Protein AF-A0AAN4YM91-F1 (afdb_monomer_lite)

Structure (mmCIF, N/CA/C/O backbone):
data_AF-A0AAN4YM91-F1
#
_entry.id   AF-A0AAN4YM91-F1
#
loop_
_atom_site.group_PDB
_atom_site.id
_atom_site.type_symbol
_atom_site.label_atom_id
_atom_site.label_alt_id
_atom_site.label_comp_id
_atom_site.label_asym_id
_atom_site.label_entity_id
_atom_site.label_seq_id
_atom_site.pdbx_PDB_ins_code
_atom_site.Cartn_x
_atom_site.Cartn_y
_atom_site.Cartn_z
_atom_site.occupancy
_atom_site.B_iso_or_equiv
_atom_site.auth_seq_id
_atom_site.auth_comp_id
_atom_site.auth_asym_id
_atom_site.auth_atom_id
_atom_site.pdbx_PDB_model_num
ATOM 1 N N . MET A 1 1 ? -14.886 2.783 2.323 1.00 59.78 1 MET A N 1
ATOM 2 C CA . MET A 1 1 ? -15.238 3.700 1.211 1.00 59.78 1 MET A CA 1
ATOM 3 C C . MET A 1 1 ? -14.207 3.689 0.089 1.00 59.78 1 MET A C 1
ATOM 5 O O . MET A 1 1 ? -14.606 3.372 -1.023 1.00 59.78 1 MET A O 1
ATOM 9 N N . LYS A 1 2 ? -12.915 3.964 0.354 1.00 74.12 2 LYS A N 1
ATOM 10 C CA . LYS A 1 2 ? -11.845 4.004 -0.671 1.00 74.12 2 LYS A CA 1
ATOM 11 C C . LYS A 1 2 ? -11.866 2.816 -1.632 1.00 74.12 2 LYS A C 1
ATOM 13 O O . LYS A 1 2 ? -11.915 2.999 -2.842 1.00 74.12 2 LYS A O 1
ATOM 18 N N . LEU A 1 3 ? -11.896 1.602 -1.086 1.00 79.94 3 LEU A N 1
ATOM 19 C CA . LEU A 1 3 ? -11.875 0.405 -1.913 1.00 79.94 3 LEU A CA 1
ATOM 20 C C . LEU A 1 3 ? -13.184 0.174 -2.690 1.00 79.94 3 LEU A C 1
ATOM 22 O O . LEU A 1 3 ? -13.124 -0.231 -3.846 1.00 79.94 3 LEU A O 1
ATOM 26 N N . CYS A 1 4 ? -14.350 0.484 -2.107 1.00 81.25 4 CYS A N 1
ATOM 27 C CA . CYS A 1 4 ? -15.628 0.423 -2.830 1.00 81.25 4 CYS A CA 1
ATOM 28 C C . CYS A 1 4 ? -15.607 1.371 -4.030 1.00 81.25 4 CYS A C 1
ATOM 30 O O . CYS A 1 4 ? -15.838 0.924 -5.144 1.00 81.25 4 CYS A O 1
ATOM 32 N N . LYS A 1 5 ? -15.218 2.639 -3.827 1.00 82.12 5 LYS A N 1
ATOM 33 C CA . LYS A 1 5 ? -15.073 3.612 -4.921 1.00 82.12 5 LYS A CA 1
ATOM 34 C C . LYS A 1 5 ? -14.103 3.109 -5.992 1.00 82.12 5 LYS A C 1
ATOM 36 O O . LYS A 1 5 ? -14.407 3.196 -7.172 1.00 82.12 5 LYS A O 1
ATOM 41 N N . LEU A 1 6 ? -12.969 2.531 -5.587 1.00 80.88 6 LEU A N 1
ATOM 42 C CA . LEU A 1 6 ? -11.969 1.995 -6.514 1.00 80.88 6 LEU A CA 1
ATOM 43 C C . LEU A 1 6 ? -12.487 0.808 -7.348 1.00 80.88 6 LEU A C 1
ATOM 45 O O . LEU A 1 6 ? -12.086 0.655 -8.497 1.00 80.88 6 LEU A O 1
ATOM 49 N N . ARG A 1 7 ? -13.329 -0.065 -6.780 1.00 85.50 7 ARG A N 1
ATOM 50 C CA . ARG A 1 7 ? -13.776 -1.311 -7.436 1.00 85.50 7 ARG A CA 1
ATOM 51 C C . ARG A 1 7 ? -15.144 -1.223 -8.105 1.00 85.50 7 ARG A C 1
ATOM 53 O O . ARG A 1 7 ? -15.375 -1.937 -9.077 1.00 85.50 7 ARG A O 1
ATOM 60 N N . LEU A 1 8 ? -16.034 -0.399 -7.566 1.00 84.81 8 LEU A N 1
ATOM 61 C CA . LEU A 1 8 ? -17.420 -0.249 -8.011 1.00 84.81 8 LEU A CA 1
ATOM 62 C C . LEU A 1 8 ? -17.669 1.106 -8.684 1.00 84.81 8 LEU A C 1
ATOM 64 O O . LEU A 1 8 ? -18.665 1.257 -9.375 1.00 84.81 8 LEU A O 1
ATOM 68 N N . GLY A 1 9 ? -16.789 2.095 -8.499 1.00 86.69 9 GLY A N 1
ATOM 69 C CA . GLY A 1 9 ? -17.003 3.476 -8.952 1.00 86.69 9 GLY A CA 1
ATOM 70 C C . GLY A 1 9 ? -17.839 4.316 -7.979 1.00 86.69 9 GLY A C 1
ATOM 71 O O . GLY A 1 9 ? -17.717 5.538 -7.957 1.00 86.69 9 GLY A O 1
ATOM 72 N N . HIS A 1 10 ? -18.619 3.677 -7.105 1.00 87.19 10 HIS A N 1
ATOM 73 C CA . HIS A 1 10 ? -19.436 4.322 -6.077 1.00 87.19 10 HIS A CA 1
ATOM 74 C C . HIS A 1 10 ? -19.338 3.600 -4.726 1.00 87.19 10 HIS A C 1
ATOM 76 O O . HIS A 1 10 ? -18.652 2.588 -4.568 1.00 87.19 10 HIS A O 1
ATOM 82 N N . VAL A 1 11 ? -19.993 4.159 -3.708 1.00 85.12 11 VAL A N 1
ATOM 83 C CA . VAL A 1 11 ? -20.187 3.486 -2.419 1.00 85.12 11 VAL A CA 1
ATOM 84 C C . VAL A 1 11 ? -21.606 2.942 -2.399 1.00 85.12 11 VAL A C 1
ATOM 86 O O . VAL A 1 11 ? -22.554 3.718 -2.343 1.00 85.12 11 VAL A O 1
ATOM 89 N N . GLU A 1 12 ? -21.738 1.620 -2.459 1.00 86.88 12 GLU A N 1
ATOM 90 C CA . GLU A 1 12 ? -23.035 0.958 -2.371 1.00 86.88 12 GLU A CA 1
ATOM 91 C C . GLU A 1 12 ? -23.473 0.866 -0.906 1.00 86.88 12 GLU A C 1
ATOM 93 O O . GLU A 1 12 ? -22.830 0.182 -0.109 1.00 86.88 12 GLU A O 1
ATOM 98 N N . ILE A 1 13 ? -24.530 1.598 -0.547 1.00 85.00 13 ILE A N 1
ATOM 99 C CA . ILE A 1 13 ? -25.089 1.628 0.815 1.00 85.00 13 ILE A CA 1
ATOM 100 C C . ILE A 1 13 ? -26.407 0.856 0.867 1.00 85.00 13 ILE A C 1
ATOM 102 O O . ILE A 1 13 ? -26.655 0.143 1.834 1.00 85.00 13 ILE A O 1
ATOM 106 N N . ASN A 1 14 ? -27.237 0.966 -0.171 1.00 85.50 14 ASN A N 1
ATOM 107 C CA . ASN A 1 14 ? -28.595 0.430 -0.144 1.00 85.50 14 ASN A CA 1
ATOM 108 C C . ASN A 1 14 ? -28.572 -1.096 -0.153 1.00 85.50 14 ASN A C 1
ATOM 110 O O . ASN A 1 14 ? -29.214 -1.729 0.679 1.00 85.50 14 ASN A O 1
ATOM 114 N N . LYS A 1 15 ? -27.760 -1.681 -1.040 1.00 87.00 15 LYS A N 1
ATOM 115 C CA . LYS A 1 15 ? -27.597 -3.139 -1.117 1.00 87.00 15 LYS A CA 1
ATOM 116 C C . LYS A 1 15 ? -26.685 -3.703 -0.020 1.00 87.00 15 LYS A C 1
ATOM 118 O O . LYS A 1 15 ? -26.541 -4.912 0.091 1.00 87.00 15 LYS A O 1
ATOM 123 N N . LEU A 1 16 ? -26.048 -2.854 0.794 1.00 87.44 16 LEU A N 1
ATOM 124 C CA . LEU A 1 16 ? -25.104 -3.309 1.818 1.00 87.44 16 LEU A CA 1
ATOM 125 C C . LEU A 1 16 ? -25.806 -4.029 2.973 1.00 87.44 16 LEU A C 1
ATOM 127 O O . LEU A 1 16 ? -25.278 -5.017 3.470 1.00 87.44 16 LEU A O 1
ATOM 131 N N . VAL A 1 17 ? -26.967 -3.528 3.405 1.00 88.00 17 VAL A N 1
ATOM 132 C CA . VAL A 1 17 ? -27.737 -4.144 4.499 1.00 88.00 17 VAL A CA 1
ATOM 133 C C . VAL A 1 17 ? -28.240 -5.520 4.069 1.00 88.00 17 VAL A C 1
ATOM 135 O O . VAL A 1 17 ? -27.931 -6.504 4.731 1.00 88.00 17 VAL A O 1
ATOM 138 N N . ASP A 1 18 ? -28.893 -5.593 2.906 1.00 89.31 18 ASP A N 1
ATOM 139 C CA . ASP A 1 18 ? -29.393 -6.852 2.336 1.00 89.31 18 ASP A CA 1
ATOM 140 C C . ASP A 1 18 ? -28.264 -7.866 2.087 1.00 89.31 18 ASP A C 1
ATOM 142 O O . ASP A 1 18 ? -28.383 -9.050 2.400 1.00 89.31 18 ASP A O 1
ATOM 146 N N . TYR A 1 19 ? -27.106 -7.394 1.618 1.00 89.69 19 TYR A N 1
ATOM 147 C CA . TYR A 1 19 ? -25.911 -8.223 1.506 1.00 89.69 19 TYR A CA 1
ATOM 148 C C . TYR A 1 19 ? -25.498 -8.849 2.846 1.00 89.69 19 TYR A C 1
ATOM 150 O O . TYR A 1 19 ? -25.174 -10.035 2.887 1.00 89.69 19 TYR A O 1
ATOM 158 N N . PHE A 1 20 ? -25.486 -8.075 3.937 1.00 88.94 20 PHE A N 1
ATOM 159 C CA . PHE A 1 20 ? -25.104 -8.592 5.253 1.00 88.94 20 PHE A CA 1
ATOM 160 C C . PHE A 1 20 ? -26.129 -9.576 5.819 1.00 88.94 20 PHE A C 1
ATOM 162 O O . PHE A 1 20 ? -25.722 -10.553 6.447 1.00 88.94 20 PHE A O 1
ATOM 169 N N . ASP A 1 21 ? -27.416 -9.369 5.544 1.00 89.50 21 ASP A N 1
ATOM 170 C CA . ASP A 1 21 ? -28.478 -10.303 5.928 1.00 89.50 21 ASP A CA 1
ATOM 171 C C . ASP A 1 21 ? -28.359 -11.645 5.180 1.00 89.50 21 ASP A C 1
ATOM 173 O O . ASP A 1 21 ? -28.719 -12.694 5.713 1.00 89.50 21 ASP A O 1
ATOM 177 N N . ASN A 1 22 ? -27.779 -11.634 3.975 1.00 87.81 22 ASN A N 1
ATOM 178 C CA . ASN A 1 22 ? -27.616 -12.811 3.116 1.00 87.81 22 ASN A CA 1
ATOM 179 C C . ASN A 1 22 ? -26.160 -13.283 2.977 1.00 87.81 22 ASN A C 1
ATOM 181 O O . ASN A 1 22 ? -25.846 -14.048 2.061 1.00 87.81 22 ASN A O 1
ATOM 185 N N . ILE A 1 23 ? -25.257 -12.842 3.857 1.00 86.06 23 ILE A N 1
ATOM 186 C CA . ILE A 1 23 ? -23.807 -12.997 3.666 1.00 86.06 23 ILE A CA 1
ATOM 187 C C . ILE A 1 23 ? -23.351 -14.462 3.560 1.00 86.06 23 ILE A C 1
ATOM 189 O O . ILE A 1 23 ? -22.399 -14.756 2.842 1.00 86.06 23 ILE A O 1
ATOM 193 N N . GLU A 1 24 ? -24.066 -15.381 4.212 1.00 86.06 24 GLU A N 1
ATOM 194 C CA . GLU A 1 24 ? -23.812 -16.831 4.181 1.00 86.06 24 GLU A CA 1
ATOM 195 C C . GLU A 1 24 ? -24.086 -17.462 2.799 1.00 86.06 24 GLU A C 1
ATOM 197 O O . GLU A 1 24 ? -23.664 -18.582 2.529 1.00 86.06 24 GLU A O 1
ATOM 202 N N . SER A 1 25 ? -24.774 -16.748 1.900 1.00 86.19 25 SER A N 1
ATOM 203 C CA . SER A 1 25 ? -25.051 -17.208 0.528 1.00 86.19 25 SER A CA 1
ATOM 204 C C . SER A 1 25 ? -23.878 -16.995 -0.432 1.00 86.19 25 SER A C 1
ATOM 206 O O . SER A 1 25 ? -23.945 -17.415 -1.588 1.00 86.19 25 SER A O 1
ATOM 208 N N . TYR A 1 26 ? -22.816 -16.322 0.013 1.00 84.19 26 TYR A N 1
ATOM 209 C CA . TYR A 1 26 ? -21.671 -15.967 -0.817 1.00 84.19 26 TYR A CA 1
ATOM 210 C C . TYR A 1 26 ? -20.388 -16.606 -0.284 1.00 84.19 26 TYR A C 1
ATOM 212 O O . TYR A 1 26 ? -20.278 -16.841 0.918 1.00 84.19 26 TYR A O 1
ATOM 220 N N . PRO A 1 27 ? -19.381 -16.861 -1.143 1.00 78.56 27 PRO A N 1
ATOM 221 C CA . PRO A 1 27 ? -18.103 -17.402 -0.699 1.00 78.56 27 PRO A CA 1
ATOM 222 C C . PRO A 1 27 ? -17.472 -16.546 0.406 1.00 78.56 27 PRO A C 1
ATOM 224 O O . PRO A 1 27 ? -17.051 -15.409 0.183 1.00 78.56 27 PRO A O 1
ATOM 227 N N . LEU A 1 28 ? -17.360 -17.130 1.597 1.00 69.38 28 LEU A N 1
ATOM 228 C CA . LEU A 1 28 ? -16.820 -16.495 2.794 1.00 69.38 28 LEU A CA 1
ATOM 229 C C . LEU A 1 28 ? -15.307 -16.698 2.939 1.00 69.38 28 LEU A C 1
ATOM 231 O O . LEU A 1 28 ? -14.786 -16.610 4.045 1.00 69.38 28 LEU A O 1
ATOM 235 N N . GLN A 1 29 ? -14.573 -16.920 1.844 1.00 67.12 29 GLN A N 1
ATOM 236 C CA . GLN A 1 29 ? -13.157 -17.314 1.878 1.00 67.12 29 GLN A CA 1
ATOM 237 C C . GLN A 1 29 ? -12.283 -16.411 2.776 1.00 67.12 29 GLN A C 1
ATOM 239 O O . GLN A 1 29 ? -11.393 -16.881 3.466 1.00 67.12 29 GLN A O 1
ATOM 244 N N . TYR A 1 30 ? -12.565 -15.110 2.850 1.00 64.88 30 TYR A N 1
ATOM 245 C CA . TYR A 1 30 ? -11.841 -14.153 3.704 1.00 64.88 30 TYR A CA 1
ATOM 246 C C . TYR A 1 30 ? -12.223 -14.199 5.197 1.00 64.88 30 TYR A C 1
ATOM 248 O O . TYR A 1 30 ? -11.489 -13.671 6.034 1.00 64.88 30 TYR A O 1
ATOM 256 N N . ARG A 1 31 ? -13.383 -14.771 5.529 1.00 66.38 31 ARG A N 1
ATOM 257 C CA . ARG A 1 31 ? -13.852 -15.046 6.894 1.00 66.38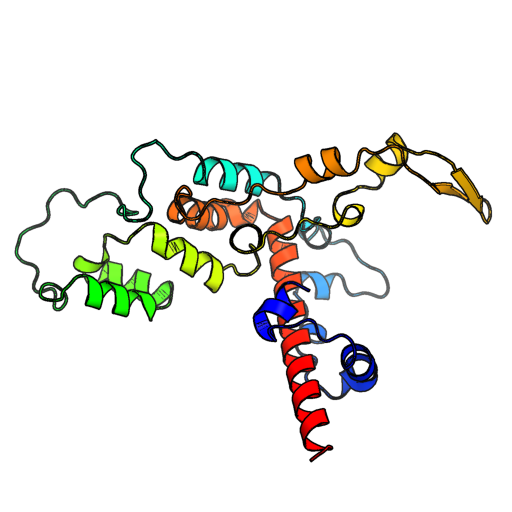 31 ARG A CA 1
ATOM 258 C C . ARG A 1 31 ? -13.399 -16.432 7.354 1.00 66.38 31 ARG A C 1
ATOM 260 O O . ARG A 1 31 ? -13.036 -16.583 8.513 1.00 66.38 31 ARG A O 1
ATOM 267 N N . GLU A 1 32 ? -13.415 -17.402 6.444 1.00 65.06 32 GLU A N 1
ATOM 268 C CA . GLU A 1 32 ? -13.076 -18.809 6.690 1.00 65.06 32 GLU A CA 1
ATOM 269 C C . GLU A 1 32 ? -11.564 -19.075 6.648 1.00 65.06 32 GLU A C 1
ATOM 271 O O . GLU A 1 32 ? -11.073 -19.938 7.370 1.00 65.06 32 GLU A O 1
ATOM 276 N N . GLU A 1 33 ? -10.799 -18.282 5.890 1.00 70.31 33 GLU A N 1
ATOM 277 C CA . GLU A 1 33 ? -9.334 -18.356 5.812 1.00 70.31 33 GLU A CA 1
ATOM 278 C C . GLU A 1 33 ? -8.683 -17.033 6.270 1.00 70.31 33 GLU A C 1
ATOM 280 O O . GLU A 1 33 ? -8.021 -16.347 5.481 1.00 70.31 33 GLU A O 1
ATOM 285 N N . PRO A 1 34 ? -8.859 -16.607 7.540 1.00 78.56 34 PRO A N 1
ATOM 286 C CA . PRO A 1 34 ? -8.256 -15.366 7.999 1.00 78.56 34 PRO A CA 1
ATOM 287 C C . PRO A 1 34 ? -6.731 -15.501 8.080 1.00 78.56 34 PRO A C 1
ATOM 289 O O . PRO A 1 34 ? -6.180 -16.602 8.051 1.00 78.56 34 PRO A O 1
ATOM 292 N N . ASP A 1 35 ? -6.037 -14.366 8.200 1.00 84.31 35 ASP A N 1
ATOM 293 C CA . ASP A 1 35 ? -4.581 -14.343 8.375 1.00 84.31 35 ASP A CA 1
ATOM 294 C C . ASP A 1 35 ? -4.154 -15.311 9.502 1.00 84.31 35 ASP A C 1
ATOM 296 O O . ASP A 1 35 ? -4.804 -15.317 10.552 1.00 84.31 35 ASP A O 1
ATOM 300 N N . PRO A 1 36 ? -3.086 -16.115 9.338 1.00 87.38 36 PRO A N 1
ATOM 301 C CA . PRO A 1 36 ? -2.665 -17.076 10.355 1.00 87.38 36 PRO A CA 1
ATOM 302 C C . PRO A 1 36 ? -2.471 -16.469 11.750 1.00 87.38 36 PRO A C 1
ATOM 304 O O . PRO A 1 36 ? -2.708 -17.148 12.744 1.00 87.38 36 PRO A O 1
ATOM 307 N N . ALA A 1 37 ? -2.065 -15.198 11.848 1.00 87.75 37 ALA A N 1
ATOM 308 C CA . ALA A 1 37 ? -1.962 -14.504 13.131 1.00 87.75 37 ALA A CA 1
ATOM 309 C C . ALA A 1 37 ? -3.340 -14.303 13.793 1.00 87.75 37 ALA A C 1
ATOM 311 O O . ALA A 1 37 ? -3.475 -14.442 15.005 1.00 87.75 37 ALA A O 1
ATOM 312 N N . VAL A 1 38 ? -4.380 -14.036 12.997 1.00 86.44 38 VAL A N 1
ATOM 313 C CA . VAL A 1 38 ? -5.770 -13.938 13.473 1.00 86.44 38 VAL A CA 1
ATOM 314 C C . VAL A 1 38 ? -6.294 -15.309 13.886 1.00 86.44 38 VAL A C 1
ATOM 316 O O . VAL A 1 38 ? -6.904 -15.413 14.941 1.00 86.44 38 VAL A O 1
ATOM 319 N N . GLN A 1 39 ? -6.025 -16.358 13.100 1.00 86.12 39 GLN A N 1
ATOM 320 C CA . GLN A 1 39 ? -6.450 -17.726 13.432 1.00 86.12 39 GLN A CA 1
ATOM 321 C C . GLN A 1 39 ? -5.893 -18.184 14.779 1.00 86.12 39 GLN A C 1
ATOM 323 O O . GLN A 1 39 ? -6.614 -18.764 15.579 1.00 86.12 39 GLN A O 1
ATOM 328 N N . LYS A 1 40 ? -4.617 -17.897 15.056 1.00 85.69 40 LYS A N 1
ATOM 329 C CA . LYS A 1 40 ? -4.000 -18.264 16.336 1.00 85.69 40 LYS A CA 1
ATOM 330 C C . LYS A 1 40 ? -4.580 -17.494 17.523 1.00 85.69 40 LYS A C 1
ATOM 332 O O . LYS A 1 40 ? -4.574 -18.015 18.631 1.00 85.69 40 LYS A O 1
ATOM 337 N N . ALA A 1 41 ? -5.025 -16.259 17.300 1.00 83.75 41 ALA A N 1
ATOM 338 C CA . ALA A 1 41 ? -5.640 -15.417 18.324 1.00 83.75 41 ALA A CA 1
ATOM 339 C C . ALA A 1 41 ? -7.148 -15.686 18.502 1.00 83.75 41 ALA A C 1
ATOM 341 O O . ALA A 1 41 ? -7.755 -15.128 19.418 1.00 83.75 41 ALA A O 1
ATOM 342 N N . ALA A 1 42 ? -7.749 -16.499 17.623 1.00 77.75 42 ALA A N 1
ATOM 343 C CA . ALA A 1 42 ? -9.164 -16.839 17.637 1.00 77.75 42 ALA A CA 1
ATOM 344 C C . ALA A 1 42 ? -9.435 -17.958 18.654 1.00 77.75 42 ALA A C 1
ATOM 346 O O . ALA A 1 42 ? -9.354 -19.142 18.337 1.00 77.75 42 ALA A O 1
ATOM 347 N N . ASP A 1 43 ? -9.764 -17.552 19.875 1.00 74.44 43 ASP A N 1
ATOM 348 C CA . ASP A 1 43 ? -10.282 -18.406 20.946 1.00 74.44 43 ASP A CA 1
ATOM 349 C C . ASP A 1 43 ? -11.528 -17.732 21.562 1.00 74.44 43 ASP A C 1
ATOM 351 O O . ASP A 1 43 ? -11.916 -16.639 21.134 1.00 74.44 43 ASP A O 1
ATOM 355 N N . GLU A 1 44 ? -12.164 -18.344 22.567 1.00 68.81 44 GLU A N 1
ATOM 356 C CA . GLU A 1 44 ? -13.319 -17.771 23.287 1.00 68.81 44 GLU A CA 1
ATOM 357 C C . GLU A 1 44 ? -13.045 -16.347 23.806 1.00 68.81 44 GLU A C 1
ATOM 359 O O . GLU A 1 44 ? -13.956 -15.525 23.906 1.00 68.81 44 GLU A O 1
ATOM 364 N N . ASN A 1 45 ? -11.776 -16.042 24.091 1.00 76.81 45 ASN A N 1
ATOM 365 C CA . ASN A 1 45 ? -11.283 -14.704 24.385 1.00 76.81 45 ASN A CA 1
ATOM 366 C C . ASN A 1 45 ? -10.158 -14.332 23.416 1.00 76.81 45 ASN A C 1
ATOM 368 O O . ASN A 1 45 ? -9.383 -15.187 22.994 1.00 76.81 45 ASN A O 1
ATOM 372 N N . TRP A 1 46 ? -10.013 -13.040 23.111 1.00 73.06 46 TRP A N 1
ATOM 373 C CA . TRP A 1 46 ? -8.894 -12.568 22.297 1.00 73.06 46 TRP A CA 1
ATOM 374 C C . TRP A 1 46 ? -7.561 -12.834 23.008 1.00 73.06 46 TRP A C 1
ATOM 376 O O . TRP A 1 46 ? -7.263 -12.220 24.037 1.00 73.06 46 TRP A O 1
ATOM 386 N N . VAL A 1 47 ? -6.741 -13.723 22.447 1.00 81.62 47 VAL A N 1
ATOM 387 C CA . VAL A 1 47 ? -5.419 -14.046 22.995 1.00 81.62 47 VAL A CA 1
ATOM 388 C C . VAL A 1 47 ? -4.355 -13.194 22.310 1.00 81.62 47 VAL A C 1
ATOM 390 O O . VAL A 1 47 ? -4.171 -13.241 21.095 1.00 81.62 47 VAL A O 1
ATOM 393 N N . HIS A 1 48 ? -3.610 -12.419 23.098 1.00 81.94 48 HIS A N 1
ATOM 394 C CA . HIS A 1 48 ? -2.460 -11.676 22.592 1.00 81.94 48 HIS A CA 1
ATOM 395 C C . HIS A 1 48 ? -1.238 -12.593 22.443 1.00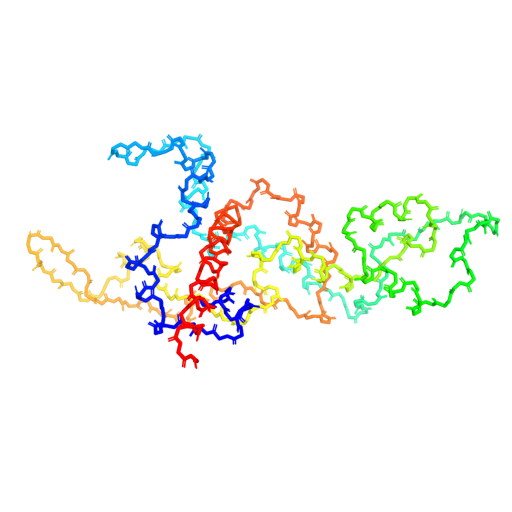 81.94 48 HIS A C 1
ATOM 397 O O . HIS A 1 48 ? -0.682 -13.064 23.437 1.00 81.94 48 HIS A O 1
ATOM 403 N N . ILE A 1 49 ? -0.770 -12.784 21.209 1.00 88.06 49 ILE A N 1
ATOM 404 C CA . ILE A 1 49 ? 0.411 -13.597 20.897 1.00 88.06 49 ILE A CA 1
ATOM 405 C C . ILE A 1 49 ? 1.608 -12.687 20.625 1.00 88.06 49 ILE A C 1
ATOM 407 O O . ILE A 1 49 ? 1.546 -11.784 19.792 1.00 88.06 49 ILE A O 1
ATOM 411 N N . SER A 1 50 ? 2.721 -12.941 21.317 1.00 89.88 50 SER A N 1
ATOM 412 C CA . SER A 1 50 ? 3.963 -12.194 21.106 1.00 89.88 50 SER A CA 1
ATOM 413 C C . SER A 1 50 ? 4.455 -12.310 19.662 1.00 89.88 50 SER A C 1
ATOM 415 O O . SER A 1 50 ? 4.588 -13.409 19.126 1.00 89.88 50 SER A O 1
ATOM 417 N N . GLY A 1 51 ? 4.771 -11.171 19.049 1.00 89.12 51 GLY A N 1
ATOM 418 C CA . GLY A 1 51 ? 5.152 -11.058 17.639 1.00 89.12 51 GLY A CA 1
ATOM 419 C C . GLY A 1 51 ? 4.000 -10.677 16.700 1.00 89.12 51 GLY A C 1
ATOM 420 O O . GLY A 1 51 ? 4.272 -10.193 15.592 1.00 89.12 51 GLY A O 1
ATOM 421 N N . ASP A 1 52 ? 2.749 -10.831 17.152 1.00 91.25 52 ASP A N 1
ATOM 422 C CA . ASP A 1 52 ? 1.523 -10.494 16.419 1.00 91.25 52 ASP A CA 1
ATOM 423 C C . ASP A 1 52 ? 0.883 -9.172 16.886 1.00 91.25 52 ASP A C 1
ATOM 425 O O . ASP A 1 52 ? -0.234 -8.835 16.491 1.00 91.25 52 ASP A O 1
ATOM 429 N N . GLU A 1 53 ? 1.628 -8.339 17.628 1.00 90.62 53 GLU A N 1
ATOM 430 C CA . GLU A 1 53 ? 1.200 -7.003 18.088 1.00 90.62 53 GLU A CA 1
ATOM 431 C C . GLU A 1 53 ? 0.749 -6.111 16.919 1.00 90.62 53 GLU A C 1
ATOM 433 O O . GLU A 1 53 ? -0.056 -5.189 17.066 1.00 90.62 53 GLU A O 1
ATOM 438 N N . TRP A 1 54 ? 1.267 -6.390 15.721 1.00 92.25 54 TRP A N 1
ATOM 439 C CA . TRP A 1 54 ? 0.909 -5.688 14.499 1.00 92.25 54 TRP A CA 1
ATOM 440 C C . TRP A 1 54 ? -0.580 -5.812 14.152 1.00 92.25 54 TRP A C 1
ATOM 442 O O . TRP A 1 54 ? -1.093 -4.910 13.498 1.00 92.25 54 TRP A O 1
ATOM 452 N N . LEU A 1 55 ? -1.295 -6.845 14.618 1.00 91.12 55 LEU A N 1
ATOM 453 C CA . LEU A 1 55 ? -2.750 -6.961 14.450 1.00 91.12 55 LEU A CA 1
ATOM 454 C C . LEU A 1 55 ? -3.506 -5.785 15.087 1.00 91.12 55 LEU A C 1
ATOM 456 O O . LEU A 1 55 ? -4.510 -5.326 14.538 1.00 91.12 55 LEU A O 1
ATOM 460 N N . ALA A 1 56 ? -2.993 -5.271 16.208 1.00 88.12 56 ALA A N 1
ATOM 461 C CA . ALA A 1 56 ? -3.544 -4.129 16.932 1.00 88.12 56 ALA A CA 1
ATOM 462 C C . ALA A 1 56 ? -2.886 -2.792 16.540 1.00 88.12 56 ALA A C 1
ATOM 464 O O . ALA A 1 56 ? -3.309 -1.731 17.000 1.00 88.12 56 ALA A O 1
ATOM 465 N N . ALA A 1 57 ? -1.860 -2.805 15.681 1.00 90.56 57 ALA A N 1
ATOM 466 C CA . ALA A 1 57 ? -1.192 -1.580 15.259 1.00 90.56 57 ALA A CA 1
ATOM 467 C C . ALA A 1 57 ? -2.156 -0.690 14.467 1.00 90.56 57 ALA A C 1
ATOM 469 O O . ALA A 1 57 ? -2.741 -1.125 13.470 1.00 90.56 57 ALA A O 1
ATOM 470 N N . ASN A 1 58 ? -2.282 0.573 14.878 1.00 88.44 58 ASN A N 1
ATOM 471 C CA . ASN A 1 58 ? -3.135 1.531 14.188 1.00 88.44 58 ASN A CA 1
ATOM 472 C C . ASN A 1 58 ? -2.683 1.670 12.718 1.00 88.44 58 ASN A C 1
ATOM 474 O O . ASN A 1 58 ? -1.548 2.087 12.462 1.00 88.44 58 ASN A O 1
ATOM 478 N N . PRO A 1 59 ? -3.548 1.359 11.733 1.00 87.19 59 PRO A N 1
ATOM 479 C CA . PRO A 1 59 ? -3.166 1.376 10.329 1.00 87.19 59 PRO A CA 1
ATOM 480 C C . PRO A 1 59 ? -2.829 2.780 9.821 1.00 87.19 59 PRO A C 1
ATOM 482 O O . PRO A 1 59 ? -2.162 2.876 8.799 1.00 87.19 59 PRO A O 1
ATOM 485 N N . PHE A 1 60 ? -3.247 3.859 10.488 1.00 84.44 60 PHE A N 1
ATOM 486 C CA . PHE A 1 60 ? -2.922 5.243 10.122 1.00 84.44 60 PHE A CA 1
ATOM 487 C C . PHE A 1 60 ? -1.648 5.769 10.797 1.00 84.44 60 PHE A C 1
ATOM 489 O O . PHE A 1 60 ? -1.120 6.797 10.379 1.00 84.44 60 PHE A O 1
ATOM 496 N N . TYR A 1 61 ? -1.106 5.046 11.781 1.00 85.88 61 TYR A N 1
ATOM 497 C CA . TYR A 1 61 ? 0.107 5.433 12.494 1.00 85.88 61 TYR A CA 1
ATOM 498 C C . TYR A 1 61 ? 1.286 4.536 12.128 1.00 85.88 61 TYR A C 1
ATOM 500 O O . TYR A 1 61 ? 1.460 3.437 12.653 1.00 85.88 61 TYR A O 1
ATOM 508 N N . VAL A 1 62 ? 2.132 5.020 11.218 1.00 91.19 62 VAL A N 1
ATOM 509 C CA . VAL A 1 62 ? 3.336 4.297 10.789 1.00 91.19 62 VAL A CA 1
ATOM 510 C C . VAL A 1 62 ? 4.533 5.255 10.769 1.00 91.19 62 VAL A C 1
ATOM 512 O O . VAL A 1 62 ? 4.858 5.796 9.712 1.00 91.19 62 VAL A O 1
ATOM 515 N N . PRO A 1 63 ? 5.217 5.488 11.906 1.00 89.81 63 PRO A N 1
ATOM 516 C CA . PRO A 1 63 ? 6.290 6.487 12.001 1.00 89.81 63 PRO A CA 1
ATOM 517 C C . PRO A 1 63 ? 7.374 6.326 10.932 1.00 89.81 63 PRO A C 1
ATOM 519 O O . PRO A 1 63 ? 7.714 7.276 10.229 1.00 89.81 63 PRO A O 1
ATOM 522 N N . LYS A 1 64 ? 7.838 5.088 10.714 1.00 94.38 64 LYS A N 1
ATOM 523 C CA . LYS A 1 64 ? 8.863 4.799 9.706 1.00 94.38 64 LYS A CA 1
ATOM 524 C C . LYS A 1 64 ? 8.398 5.096 8.275 1.00 94.38 64 LYS A C 1
ATOM 526 O O . LYS A 1 64 ? 9.221 5.449 7.438 1.00 94.38 64 LYS A O 1
ATOM 531 N N . LEU A 1 65 ? 7.099 4.986 7.988 1.00 95.00 65 LEU A N 1
ATOM 532 C CA . LEU A 1 65 ? 6.554 5.335 6.676 1.00 95.00 65 LEU A CA 1
ATOM 533 C C . LEU A 1 65 ? 6.644 6.839 6.421 1.00 95.00 65 LEU A C 1
ATOM 535 O O . LEU A 1 65 ? 7.008 7.229 5.319 1.00 95.00 65 LEU A O 1
ATOM 539 N N . ARG A 1 66 ? 6.379 7.680 7.430 1.00 93.31 66 ARG A N 1
ATOM 540 C CA . ARG A 1 66 ? 6.518 9.139 7.305 1.00 93.31 66 ARG A CA 1
ATOM 541 C C . ARG A 1 66 ? 7.940 9.531 6.907 1.00 93.31 66 ARG A C 1
ATOM 543 O O . ARG A 1 66 ? 8.112 10.349 6.011 1.00 93.31 66 ARG A O 1
ATOM 550 N N . GLU A 1 67 ? 8.948 8.901 7.512 1.00 95.25 67 GLU A N 1
ATOM 551 C CA . GLU A 1 67 ? 10.356 9.092 7.132 1.00 95.25 67 GLU A CA 1
ATOM 552 C C . GLU A 1 67 ? 10.648 8.632 5.696 1.00 95.25 67 GLU A C 1
ATOM 554 O O . GLU A 1 67 ? 11.417 9.271 4.982 1.00 95.25 67 GLU A O 1
ATOM 559 N N . ILE A 1 68 ? 10.069 7.504 5.268 1.00 97.19 68 ILE A N 1
ATOM 560 C CA . ILE A 1 68 ? 10.238 6.984 3.904 1.00 97.19 68 ILE A CA 1
ATOM 561 C C . ILE A 1 68 ? 9.600 7.935 2.883 1.00 97.19 68 ILE A C 1
ATOM 563 O O . ILE A 1 68 ? 10.256 8.295 1.909 1.00 97.19 68 ILE A O 1
ATOM 567 N N . LEU A 1 69 ? 8.363 8.379 3.122 1.00 96.00 69 LEU A N 1
ATOM 568 C CA . LEU A 1 69 ? 7.670 9.342 2.264 1.00 96.00 69 LEU A CA 1
ATOM 569 C C . LEU A 1 69 ? 8.440 10.664 2.207 1.00 96.00 69 LEU A C 1
ATOM 571 O O . LEU A 1 69 ? 8.675 11.179 1.121 1.00 96.00 69 LEU A O 1
ATOM 575 N N . GLY A 1 70 ? 8.892 11.172 3.359 1.00 95.25 70 GLY A N 1
ATOM 576 C CA . GLY A 1 70 ? 9.719 12.376 3.453 1.00 95.25 70 GLY A CA 1
ATOM 577 C C . GLY A 1 70 ? 10.954 12.302 2.557 1.00 95.25 70 GLY A C 1
ATOM 578 O O . GLY A 1 70 ? 11.141 13.164 1.707 1.00 95.25 70 GLY A O 1
ATOM 579 N N . ARG A 1 71 ? 11.742 11.225 2.673 1.00 96.12 71 ARG A N 1
ATOM 580 C CA . ARG A 1 71 ? 12.937 11.014 1.836 1.00 96.12 71 ARG A CA 1
ATOM 581 C C . ARG A 1 71 ? 12.616 10.865 0.350 1.00 96.12 71 ARG A C 1
ATOM 583 O O . ARG A 1 71 ? 13.382 11.332 -0.479 1.00 96.12 71 ARG A O 1
ATOM 590 N N . ALA A 1 72 ? 11.506 10.218 0.003 1.00 96.75 72 ALA A N 1
ATOM 591 C CA . ALA A 1 72 ? 11.107 10.060 -1.393 1.00 96.75 72 ALA A CA 1
ATOM 592 C C . ALA A 1 72 ? 10.644 11.376 -2.038 1.00 96.75 72 ALA A C 1
ATOM 594 O O . ALA A 1 72 ? 10.799 11.543 -3.245 1.00 96.75 72 ALA A O 1
ATOM 595 N N . MET A 1 73 ? 10.069 12.297 -1.262 1.00 95.69 73 MET A N 1
ATOM 596 C CA . MET A 1 73 ? 9.630 13.610 -1.753 1.00 95.69 73 MET A CA 1
ATOM 597 C C . MET A 1 73 ? 10.735 14.672 -1.720 1.00 95.69 73 MET A C 1
ATOM 599 O O . MET A 1 73 ? 10.606 15.691 -2.397 1.00 95.69 73 MET A O 1
ATOM 603 N N . ASP A 1 74 ? 11.802 14.452 -0.949 1.00 95.31 74 ASP A N 1
ATOM 604 C CA . ASP A 1 74 ? 12.965 15.339 -0.869 1.00 95.31 74 ASP A CA 1
ATOM 605 C C . ASP A 1 74 ? 13.837 15.200 -2.126 1.00 95.31 74 ASP A C 1
ATOM 607 O O . ASP A 1 74 ? 14.875 14.538 -2.150 1.00 95.31 74 ASP A O 1
ATOM 611 N N . THR A 1 75 ? 13.341 15.763 -3.228 1.00 93.56 75 THR A N 1
ATOM 612 C CA . THR A 1 75 ? 13.996 15.723 -4.533 1.00 93.56 75 THR A CA 1
ATOM 613 C C . THR A 1 75 ? 14.581 17.084 -4.899 1.00 93.56 75 THR A C 1
ATOM 615 O O . THR A 1 75 ? 13.979 18.135 -4.675 1.00 93.56 75 THR A O 1
ATOM 618 N N . GLY A 1 76 ? 15.780 17.065 -5.487 1.00 90.19 76 GLY A N 1
ATOM 619 C CA . GLY A 1 76 ? 16.455 18.274 -5.953 1.00 90.19 76 GLY A CA 1
ATOM 620 C C . GLY A 1 76 ? 15.708 18.977 -7.098 1.00 90.19 76 GLY A C 1
ATOM 621 O O . GLY A 1 76 ? 14.851 18.384 -7.757 1.00 90.19 76 GLY A O 1
ATOM 622 N N . PRO A 1 77 ? 16.054 20.239 -7.408 1.00 89.75 77 PRO A N 1
ATOM 623 C CA . PRO A 1 77 ? 15.364 21.023 -8.434 1.00 89.75 77 PRO A CA 1
ATOM 624 C C . PRO A 1 77 ? 15.421 20.393 -9.834 1.00 89.75 77 PRO A C 1
ATOM 626 O O . PRO A 1 77 ? 14.476 20.574 -10.601 1.00 89.75 77 PRO A O 1
ATOM 629 N N . SER A 1 78 ? 16.483 19.638 -10.138 1.00 91.38 78 SER A N 1
ATOM 630 C CA . SER A 1 78 ? 16.718 18.953 -11.416 1.00 91.38 78 SER A CA 1
ATOM 631 C C . SER A 1 78 ? 16.043 17.586 -11.544 1.00 91.38 78 SER A C 1
ATOM 633 O O . SER A 1 78 ? 16.163 16.970 -12.596 1.00 91.38 78 SER A O 1
ATOM 635 N N . PHE A 1 79 ? 15.380 17.090 -10.497 1.00 93.81 79 PHE A N 1
ATOM 636 C CA . PHE A 1 79 ? 14.737 15.779 -10.526 1.00 93.81 79 PHE A CA 1
ATOM 637 C C . PHE A 1 79 ? 13.584 15.738 -11.534 1.00 93.81 79 PHE A C 1
ATOM 639 O O . PHE A 1 79 ? 12.699 16.601 -11.511 1.00 93.81 79 PHE A O 1
ATOM 646 N N . SER A 1 80 ? 13.555 14.683 -12.347 1.00 92.75 80 SER A N 1
ATOM 647 C CA . SER A 1 80 ? 12.449 14.346 -13.232 1.00 92.75 80 SER A CA 1
ATOM 648 C C . SER A 1 80 ? 11.977 12.906 -12.988 1.00 92.75 80 SER A C 1
ATOM 650 O O . SER A 1 80 ? 12.785 11.983 -12.929 1.00 92.75 80 SER A O 1
ATOM 652 N N . PRO A 1 81 ? 10.658 12.642 -12.945 1.00 90.69 81 PRO A N 1
ATOM 653 C CA . PRO A 1 81 ? 10.136 11.272 -12.954 1.00 90.69 81 PRO A CA 1
ATOM 654 C C . PRO A 1 81 ? 10.506 10.475 -14.215 1.00 90.69 81 PRO A C 1
ATOM 656 O O . PRO A 1 81 ? 10.335 9.259 -14.234 1.00 90.69 81 PRO A O 1
ATOM 659 N N . GLN A 1 82 ? 10.967 11.156 -15.268 1.00 90.75 82 GLN A N 1
ATOM 660 C CA . GLN A 1 82 ? 11.481 10.535 -16.488 1.00 90.75 82 GLN A CA 1
ATOM 661 C C . GLN A 1 82 ? 12.980 10.215 -16.399 1.00 90.75 82 GLN A C 1
ATOM 663 O O . GLN A 1 82 ? 13.543 9.686 -17.352 1.00 90.75 82 GLN A O 1
ATOM 668 N N . ASP A 1 83 ? 13.638 10.494 -15.277 1.00 91.06 83 ASP A N 1
ATOM 669 C CA . ASP A 1 83 ? 15.019 10.072 -15.076 1.00 91.06 83 ASP A CA 1
ATOM 670 C C . ASP A 1 83 ? 15.102 8.545 -14.939 1.00 91.06 83 ASP A C 1
ATOM 672 O O . ASP A 1 83 ? 14.145 7.876 -14.533 1.00 91.06 83 ASP A O 1
ATOM 676 N N . GLY A 1 84 ? 16.265 7.992 -15.282 1.00 90.81 84 GLY A N 1
ATOM 677 C CA . GLY A 1 84 ? 16.564 6.580 -15.071 1.00 90.81 84 GLY A CA 1
ATOM 678 C C . GLY A 1 84 ? 16.705 6.266 -13.583 1.00 90.81 84 GLY A C 1
ATOM 679 O O . GLY A 1 84 ? 17.417 6.951 -12.854 1.00 90.81 84 GLY A O 1
ATOM 680 N N . ALA A 1 85 ? 16.030 5.219 -13.119 1.00 91.56 85 ALA A N 1
ATOM 681 C CA . ALA A 1 85 ? 16.048 4.816 -11.714 1.00 91.56 85 ALA A CA 1
ATOM 682 C C . ALA A 1 85 ? 17.333 4.093 -11.278 1.00 91.56 85 ALA A C 1
ATOM 684 O O . ALA A 1 85 ? 17.548 3.886 -10.084 1.00 91.56 85 ALA A O 1
ATOM 685 N N . PHE A 1 86 ? 18.167 3.660 -12.224 1.00 89.38 86 PHE A N 1
ATOM 686 C CA . PHE A 1 86 ? 19.348 2.850 -11.944 1.00 89.38 86 PHE A CA 1
ATOM 687 C C . PHE A 1 86 ? 20.620 3.586 -12.333 1.00 89.38 86 PHE A C 1
ATOM 689 O O . PHE A 1 86 ? 20.643 4.347 -13.297 1.00 89.38 86 PHE A O 1
ATOM 696 N N . GLU A 1 87 ? 21.712 3.290 -11.637 1.00 84.81 87 GLU A N 1
ATOM 697 C CA . GLU A 1 87 ? 23.024 3.802 -12.022 1.00 84.81 87 GLU A CA 1
ATOM 698 C C . GLU A 1 87 ? 23.385 3.330 -13.439 1.0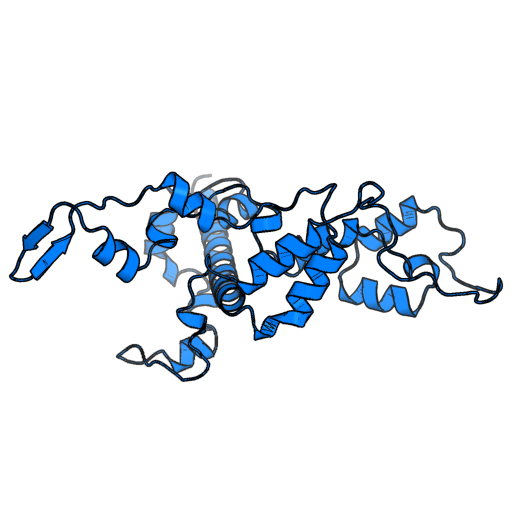0 84.81 87 GLU A C 1
ATOM 700 O O . GLU A 1 87 ? 23.281 2.124 -13.718 1.00 84.81 87 GLU A O 1
ATOM 705 N N . PRO A 1 88 ? 23.781 4.240 -14.349 1.00 80.19 88 PRO A N 1
ATOM 706 C CA . PRO A 1 88 ? 24.221 3.877 -15.687 1.00 80.19 88 PRO A CA 1
ATOM 707 C C . PRO A 1 88 ? 25.339 2.836 -15.636 1.00 80.19 88 PRO A C 1
ATOM 709 O O . PRO A 1 88 ? 26.303 2.968 -14.884 1.00 80.19 88 PRO A O 1
ATOM 712 N N . LEU A 1 89 ? 25.234 1.798 -16.467 1.00 75.38 89 LEU A N 1
ATOM 713 C CA . LEU A 1 89 ? 26.319 0.834 -16.617 1.00 75.38 89 LEU A CA 1
ATOM 714 C C . LEU A 1 89 ? 27.505 1.545 -17.282 1.00 75.38 89 LEU A C 1
ATOM 716 O O . LEU A 1 89 ? 27.408 1.983 -18.430 1.00 75.38 89 LEU A O 1
ATOM 720 N N . ILE A 1 90 ? 28.616 1.673 -16.554 1.00 66.50 90 ILE A N 1
ATOM 721 C CA . ILE A 1 90 ? 29.867 2.248 -17.056 1.00 66.50 90 ILE A CA 1
ATOM 722 C C . ILE A 1 90 ? 30.385 1.322 -18.166 1.00 66.50 90 ILE A C 1
ATOM 724 O O . ILE A 1 90 ? 30.874 0.235 -17.883 1.00 66.50 90 ILE A O 1
ATOM 728 N N . SER A 1 91 ? 30.202 1.741 -19.423 1.00 63.12 91 SER A N 1
ATOM 729 C CA . SER A 1 91 ? 30.732 1.142 -20.659 1.00 63.12 91 SER A CA 1
ATOM 730 C C . SER A 1 91 ? 30.674 -0.393 -20.761 1.00 63.12 91 SER A C 1
ATOM 732 O O . SER A 1 91 ? 31.576 -1.091 -20.305 1.00 63.12 91 SER A O 1
ATOM 734 N N . MET A 1 92 ? 29.689 -0.928 -21.487 1.00 53.28 92 MET A N 1
ATOM 735 C CA . MET A 1 92 ? 29.807 -2.270 -22.065 1.00 53.28 92 MET A CA 1
ATOM 736 C C . MET A 1 92 ? 29.411 -2.255 -23.543 1.00 53.28 92 MET A C 1
ATOM 738 O O . MET A 1 92 ? 28.299 -1.869 -23.890 1.00 53.28 92 MET A O 1
ATOM 742 N N . ASP A 1 93 ? 30.380 -2.663 -24.361 1.00 54.44 93 ASP A N 1
ATOM 743 C CA . ASP A 1 93 ? 30.477 -2.778 -25.819 1.00 54.44 93 ASP A CA 1
ATOM 744 C C . ASP A 1 93 ? 29.217 -2.688 -26.696 1.00 54.44 93 ASP A C 1
ATOM 746 O O . ASP A 1 93 ? 28.164 -3.263 -26.423 1.00 54.44 93 ASP A O 1
ATOM 750 N N . LYS A 1 94 ? 29.430 -2.060 -27.864 1.00 56.62 94 LYS A N 1
ATOM 751 C CA . LYS A 1 94 ? 28.496 -1.830 -28.986 1.00 56.62 94 LYS A CA 1
ATOM 752 C C . LYS A 1 94 ? 27.891 -3.097 -29.615 1.00 56.62 94 LYS A C 1
ATOM 754 O O . LYS A 1 94 ? 27.033 -2.981 -30.484 1.00 56.62 94 LYS A O 1
ATOM 759 N N . ASN A 1 95 ? 28.318 -4.288 -29.203 1.00 57.78 95 ASN A N 1
ATOM 760 C CA . ASN A 1 95 ? 27.818 -5.551 -29.738 1.00 57.78 95 ASN A CA 1
ATOM 761 C C . ASN A 1 95 ? 26.699 -6.096 -28.859 1.00 57.78 95 ASN A C 1
ATOM 763 O O . ASN A 1 95 ? 26.883 -7.018 -28.066 1.00 57.78 95 ASN A O 1
ATOM 767 N N . THR A 1 96 ? 25.516 -5.522 -29.016 1.00 61.03 96 THR A N 1
ATOM 768 C CA . THR A 1 96 ? 24.295 -6.082 -28.449 1.00 61.03 96 THR A CA 1
ATOM 769 C C . THR A 1 96 ? 23.428 -6.581 -29.592 1.00 61.03 96 THR A C 1
ATOM 771 O O . THR A 1 96 ? 22.788 -5.783 -30.271 1.00 61.03 96 THR A O 1
ATOM 774 N N . SER A 1 97 ? 23.378 -7.904 -29.777 1.00 75.19 97 SER A N 1
ATOM 775 C CA . SER A 1 97 ? 22.334 -8.602 -30.550 1.00 75.19 97 SER A CA 1
ATOM 776 C C . SER A 1 97 ? 21.001 -8.577 -29.782 1.00 75.19 97 SER A C 1
ATOM 778 O O . SER A 1 97 ? 20.314 -9.588 -29.657 1.00 75.19 97 SER A O 1
ATOM 780 N N . ASP A 1 98 ? 20.684 -7.435 -29.173 1.00 83.31 98 ASP A N 1
ATOM 781 C CA . ASP A 1 98 ? 19.479 -7.249 -28.380 1.00 83.31 98 ASP A CA 1
ATOM 782 C C . ASP A 1 98 ? 18.312 -7.046 -29.358 1.00 83.31 98 ASP A C 1
ATOM 784 O O . ASP A 1 98 ? 18.339 -6.082 -30.130 1.00 83.31 98 ASP A O 1
ATOM 788 N N . PRO A 1 99 ? 17.303 -7.936 -29.375 1.00 86.12 99 PRO A N 1
ATOM 789 C CA . PRO A 1 99 ? 16.197 -7.848 -30.327 1.00 86.12 99 PRO A CA 1
ATOM 790 C C . PRO A 1 99 ? 15.366 -6.573 -30.136 1.00 86.12 99 PRO A C 1
ATOM 792 O O . PRO A 1 99 ? 14.728 -6.110 -31.079 1.00 86.12 99 PRO A O 1
ATOM 795 N N . PHE A 1 100 ? 15.413 -5.966 -28.947 1.00 89.38 100 PHE A N 1
ATOM 796 C CA . PHE A 1 100 ? 14.719 -4.719 -28.647 1.00 89.38 100 PHE A CA 1
ATOM 797 C C . PHE A 1 100 ? 15.526 -3.481 -29.063 1.00 89.38 100 PHE A C 1
ATOM 799 O O . PHE A 1 100 ? 15.032 -2.360 -28.960 1.00 89.38 100 PHE A O 1
ATOM 806 N N . ALA A 1 101 ? 16.764 -3.647 -29.555 1.00 85.62 101 ALA A N 1
ATOM 807 C CA . ALA A 1 101 ? 17.652 -2.527 -29.852 1.00 85.62 101 ALA A CA 1
ATOM 808 C C . ALA A 1 101 ? 17.123 -1.573 -30.930 1.00 85.62 101 ALA A C 1
ATOM 810 O O . ALA A 1 101 ? 17.424 -0.380 -30.873 1.00 85.62 101 ALA A O 1
ATOM 811 N N . GLY A 1 102 ? 16.370 -2.108 -31.895 1.00 86.06 102 GLY A N 1
ATOM 812 C CA . GLY A 1 102 ? 15.809 -1.364 -33.023 1.00 86.06 102 GLY A CA 1
ATOM 813 C C . GLY A 1 102 ? 14.416 -0.784 -32.780 1.00 86.06 102 GLY A C 1
ATOM 814 O O . GLY A 1 102 ? 13.870 -0.165 -33.690 1.00 86.06 102 GLY A O 1
ATOM 815 N N . LEU A 1 103 ? 13.822 -0.993 -31.601 1.00 90.19 103 LEU A N 1
ATOM 816 C CA . LEU A 1 103 ? 12.479 -0.497 -31.312 1.00 90.19 103 LEU A CA 1
ATOM 817 C C . LEU A 1 103 ? 12.507 0.963 -30.823 1.00 90.19 103 LEU A C 1
ATOM 819 O O . LEU A 1 103 ? 13.411 1.333 -30.067 1.00 90.19 103 LEU A O 1
ATOM 823 N N . PRO A 1 104 ? 11.514 1.783 -31.214 1.00 91.62 104 PRO A N 1
ATOM 824 C CA . PRO A 1 104 ? 11.284 3.098 -30.618 1.00 91.62 104 PRO A CA 1
ATOM 825 C C . PRO A 1 104 ? 10.975 3.005 -29.118 1.00 91.62 104 PRO A C 1
ATOM 827 O O . PRO A 1 104 ? 10.434 1.995 -28.658 1.00 91.62 104 PRO A O 1
ATOM 830 N N . GLN A 1 105 ? 11.276 4.069 -28.367 1.00 87.69 105 GLN A N 1
ATOM 831 C CA . GLN A 1 105 ? 11.063 4.110 -26.915 1.00 87.69 105 GLN A CA 1
ATOM 832 C C . GLN A 1 105 ? 9.589 3.898 -26.553 1.00 87.69 105 GLN A C 1
ATOM 834 O O . GLN A 1 105 ? 9.294 3.175 -25.613 1.00 87.69 105 GLN A O 1
ATOM 839 N N . GLU A 1 106 ? 8.668 4.418 -27.362 1.00 91.69 106 GLU A N 1
ATOM 840 C CA . GLU A 1 106 ? 7.226 4.291 -27.154 1.00 91.69 106 GLU A CA 1
ATOM 841 C C . GLU A 1 106 ? 6.781 2.822 -27.142 1.00 91.69 106 GLU A C 1
ATOM 843 O O . GLU A 1 106 ? 5.930 2.427 -26.350 1.00 91.69 106 GLU A O 1
ATOM 848 N N . ILE A 1 107 ? 7.387 1.983 -27.991 1.00 93.62 107 ILE A N 1
ATOM 849 C CA . ILE A 1 107 ? 7.093 0.546 -28.031 1.00 93.62 107 ILE A CA 1
ATOM 850 C C . ILE A 1 107 ? 7.675 -0.157 -26.803 1.00 93.62 107 ILE A C 1
ATOM 852 O O . ILE A 1 107 ? 7.046 -1.064 -26.260 1.00 93.62 107 ILE A O 1
ATOM 856 N N . LEU A 1 108 ? 8.859 0.258 -26.345 1.00 92.38 108 LEU A N 1
ATOM 857 C CA . LEU A 1 108 ? 9.459 -0.270 -25.118 1.00 92.38 108 LEU A CA 1
ATOM 858 C C . LEU A 1 108 ? 8.604 0.078 -23.892 1.00 92.38 108 LEU A C 1
ATOM 860 O O . LEU A 1 108 ? 8.367 -0.792 -23.054 1.00 92.38 108 LEU A O 1
ATOM 864 N N . ASP A 1 109 ? 8.087 1.304 -23.827 1.00 90.69 109 ASP A N 1
ATOM 865 C CA . ASP A 1 109 ? 7.192 1.758 -22.762 1.00 90.69 109 ASP A CA 1
ATOM 866 C C . ASP A 1 109 ? 5.874 0.973 -22.788 1.00 90.69 109 ASP A C 1
ATOM 868 O O . ASP A 1 109 ? 5.463 0.439 -21.760 1.00 90.69 109 ASP A O 1
ATOM 872 N N . MET A 1 110 ? 5.276 0.771 -23.972 1.00 92.38 110 MET A N 1
ATOM 873 C CA . MET A 1 110 ? 4.090 -0.082 -24.131 1.00 92.38 110 MET A CA 1
ATOM 874 C C . MET A 1 110 ? 4.333 -1.519 -23.659 1.00 92.38 110 MET A C 1
ATOM 876 O O . MET A 1 110 ? 3.454 -2.118 -23.040 1.00 92.38 110 MET A O 1
ATOM 880 N N . ILE A 1 111 ? 5.507 -2.094 -23.937 1.00 94.25 111 ILE A N 1
ATOM 881 C CA . ILE A 1 111 ? 5.868 -3.423 -23.429 1.00 94.25 111 ILE A CA 1
ATOM 882 C C . ILE A 1 111 ? 5.898 -3.389 -21.898 1.00 94.25 111 ILE A C 1
ATOM 884 O O . ILE A 1 111 ? 5.223 -4.192 -21.262 1.00 94.25 111 ILE A O 1
ATOM 888 N N . ILE A 1 112 ? 6.619 -2.438 -21.299 1.00 94.56 112 ILE A N 1
ATOM 889 C CA . ILE A 1 112 ? 6.739 -2.299 -19.839 1.00 94.56 112 ILE A CA 1
ATOM 890 C C . ILE A 1 112 ? 5.384 -2.060 -19.158 1.00 94.56 112 ILE A C 1
ATOM 892 O O . ILE A 1 112 ? 5.163 -2.551 -18.046 1.00 94.56 112 ILE A O 1
ATOM 896 N N . ASP A 1 113 ? 4.468 -1.350 -19.812 1.00 92.00 113 ASP A N 1
ATOM 897 C CA . ASP A 1 113 ? 3.103 -1.093 -19.344 1.00 92.00 113 ASP A CA 1
ATOM 898 C C . ASP A 1 113 ? 2.225 -2.333 -19.231 1.00 92.00 113 ASP A C 1
ATOM 900 O O . ASP A 1 113 ? 1.307 -2.357 -18.416 1.00 92.00 113 ASP A O 1
ATOM 904 N N . ASN A 1 114 ? 2.561 -3.396 -19.957 1.00 92.69 114 ASN A N 1
ATOM 905 C CA . ASN A 1 114 ? 1.814 -4.650 -19.936 1.00 92.69 114 ASN A CA 1
ATOM 906 C C . ASN A 1 114 ? 2.494 -5.758 -19.117 1.00 92.69 114 ASN A C 1
ATOM 908 O O . ASN A 1 114 ? 2.001 -6.885 -19.083 1.00 92.69 114 ASN A O 1
ATOM 912 N N . LEU A 1 115 ? 3.624 -5.470 -18.465 1.00 94.88 115 LEU A N 1
ATOM 913 C CA . LEU A 1 115 ? 4.396 -6.466 -17.724 1.00 94.88 115 LEU A CA 1
ATOM 914 C C . LEU A 1 115 ? 4.233 -6.329 -16.211 1.00 94.88 115 LEU A C 1
ATOM 916 O O . LEU A 1 115 ? 4.221 -5.230 -15.654 1.00 94.88 115 LEU A O 1
ATOM 920 N N . SER A 1 116 ? 4.193 -7.480 -15.536 1.00 93.19 116 SER A N 1
ATOM 921 C CA . SER A 1 116 ? 4.243 -7.539 -14.077 1.00 93.19 116 SER A CA 1
ATOM 922 C C . SER A 1 116 ? 5.631 -7.154 -13.558 1.00 93.19 116 SER A C 1
ATOM 924 O O . SER A 1 116 ? 6.636 -7.291 -14.259 1.00 93.19 116 SER A O 1
ATOM 926 N N . THR A 1 117 ? 5.735 -6.775 -12.282 1.00 92.38 117 THR A N 1
ATOM 927 C CA . THR A 1 117 ? 7.025 -6.516 -11.616 1.00 92.38 117 THR A CA 1
ATOM 928 C C . THR A 1 117 ? 8.050 -7.641 -11.830 1.00 92.38 117 THR A C 1
ATOM 930 O O . THR A 1 117 ? 9.239 -7.373 -12.014 1.00 92.38 117 THR A O 1
ATOM 933 N N . LYS A 1 118 ? 7.614 -8.911 -11.801 1.00 93.19 118 LYS A N 1
ATOM 934 C CA . LYS A 1 118 ? 8.503 -10.074 -11.972 1.00 93.19 118 LYS A CA 1
ATOM 935 C C . LYS A 1 118 ? 9.020 -10.186 -13.404 1.00 93.19 118 LYS A C 1
ATOM 937 O O . LYS A 1 118 ? 10.203 -10.472 -13.604 1.00 93.19 118 LYS A O 1
ATOM 942 N N . ASP A 1 119 ? 8.157 -9.927 -14.377 1.00 95.31 119 ASP A N 1
ATOM 943 C CA . ASP A 1 119 ? 8.521 -9.996 -15.790 1.00 95.31 119 ASP A CA 1
ATOM 944 C C . ASP A 1 119 ? 9.408 -8.817 -16.177 1.00 95.31 119 ASP A C 1
ATOM 946 O O . ASP A 1 119 ? 10.401 -9.016 -16.865 1.00 95.31 119 ASP A O 1
ATOM 950 N N . ILE A 1 120 ? 9.147 -7.621 -15.638 1.00 94.75 120 ILE A N 1
ATOM 951 C CA . ILE A 1 120 ? 10.037 -6.460 -15.775 1.00 94.75 120 ILE A CA 1
ATOM 952 C C . ILE A 1 120 ? 11.417 -6.794 -15.210 1.00 94.75 120 ILE A C 1
ATOM 954 O O . ILE A 1 120 ? 12.424 -6.591 -15.882 1.00 94.75 120 ILE A O 1
ATOM 958 N N . ALA A 1 121 ? 11.494 -7.343 -13.994 1.00 92.19 121 ALA A N 1
ATOM 959 C CA . ALA A 1 121 ? 12.773 -7.724 -13.397 1.00 92.19 121 ALA A CA 1
ATOM 960 C C . ALA A 1 121 ? 13.527 -8.754 -14.255 1.00 92.19 121 ALA A C 1
ATOM 962 O O . ALA A 1 121 ? 14.732 -8.615 -14.445 1.00 92.19 121 ALA A O 1
ATOM 963 N N . SER A 1 122 ? 12.821 -9.740 -14.808 1.00 94.12 122 SER A N 1
ATOM 964 C CA . SER A 1 122 ? 13.402 -10.747 -15.704 1.00 94.12 122 SER A CA 1
ATOM 965 C C . SER A 1 122 ? 13.870 -10.126 -17.023 1.00 94.12 122 SER A C 1
ATOM 967 O O . SER A 1 122 ? 14.984 -10.390 -17.471 1.00 94.12 122 SER A O 1
ATOM 969 N N . LEU A 1 123 ? 13.065 -9.234 -17.604 1.00 92.56 123 LEU A N 1
ATOM 970 C CA . LEU A 1 123 ? 13.359 -8.529 -18.848 1.00 92.56 123 LEU A CA 1
ATOM 971 C C . LEU A 1 123 ? 14.619 -7.663 -18.726 1.00 92.56 123 LEU A C 1
ATOM 973 O O . LEU A 1 123 ? 15.469 -7.677 -19.615 1.00 92.56 123 LEU A O 1
ATOM 977 N N . ARG A 1 124 ? 14.795 -6.992 -17.583 1.00 91.19 124 ARG A N 1
ATOM 978 C CA . ARG A 1 124 ? 16.006 -6.217 -17.260 1.00 91.19 124 ARG A CA 1
ATOM 979 C C . ARG A 1 124 ? 17.283 -7.053 -17.221 1.00 91.19 124 ARG A C 1
ATOM 981 O O . ARG A 1 124 ? 18.361 -6.511 -17.450 1.00 91.19 124 ARG A O 1
ATOM 988 N N . LEU A 1 125 ? 17.182 -8.339 -16.882 1.00 88.31 125 LEU A N 1
ATOM 989 C CA . LEU A 1 125 ? 18.335 -9.242 -16.832 1.00 88.31 125 LEU A CA 1
ATOM 990 C C . LEU A 1 125 ? 18.736 -9.737 -18.226 1.00 88.31 125 LEU A C 1
ATOM 992 O O . LEU A 1 125 ? 19.912 -10.015 -18.450 1.00 88.31 125 LEU A O 1
ATOM 996 N N . VAL A 1 126 ? 17.778 -9.848 -19.152 1.00 88.94 126 VAL A N 1
ATOM 997 C CA . VAL A 1 126 ? 18.003 -10.436 -20.485 1.00 88.94 126 VAL A CA 1
ATOM 998 C C . VAL A 1 126 ? 18.211 -9.401 -21.589 1.00 88.94 126 VAL A C 1
ATOM 1000 O O . VAL A 1 126 ? 18.903 -9.691 -22.561 1.00 88.94 126 VAL A O 1
ATOM 1003 N N . SER A 1 127 ? 17.648 -8.198 -21.453 1.00 89.06 127 SER A N 1
ATOM 1004 C CA . SER A 1 127 ? 17.753 -7.128 -22.446 1.00 89.06 127 SER A CA 1
ATOM 1005 C C . SER A 1 127 ? 18.273 -5.849 -21.803 1.00 89.06 127 SER A C 1
ATOM 1007 O O . SER A 1 127 ? 17.721 -5.318 -20.836 1.00 89.06 127 SER A O 1
ATOM 1009 N N . ARG A 1 128 ? 19.357 -5.323 -22.380 1.00 84.56 128 ARG A N 1
ATOM 1010 C CA . ARG A 1 128 ? 20.019 -4.118 -21.870 1.00 84.56 128 ARG A CA 1
ATOM 1011 C C . ARG A 1 128 ? 19.185 -2.873 -22.136 1.00 84.56 128 ARG A C 1
ATOM 1013 O O . ARG A 1 128 ? 19.315 -1.905 -21.391 1.00 84.56 128 ARG A O 1
ATOM 1020 N N . LYS A 1 129 ? 18.318 -2.899 -23.156 1.00 87.38 129 LYS A N 1
ATOM 1021 C CA . LYS A 1 129 ? 17.399 -1.791 -23.447 1.00 87.38 129 LYS A CA 1
ATOM 1022 C C . LYS A 1 129 ? 16.458 -1.474 -22.291 1.00 87.38 129 LYS A C 1
ATOM 1024 O O . LYS A 1 129 ? 16.158 -0.306 -22.089 1.00 87.38 129 LYS A O 1
ATOM 1029 N N . PHE A 1 130 ? 16.092 -2.466 -21.486 1.00 89.81 130 PHE A N 1
ATOM 1030 C CA . PHE A 1 130 ? 15.230 -2.261 -20.323 1.00 89.81 130 PHE A CA 1
ATOM 1031 C C . PHE A 1 130 ? 16.001 -2.017 -19.024 1.00 89.81 130 PHE A C 1
ATOM 1033 O O . PHE A 1 130 ? 15.385 -1.863 -17.976 1.00 89.81 130 PHE A O 1
ATOM 1040 N N . TYR A 1 131 ? 17.339 -1.980 -19.044 1.00 87.44 131 TYR A N 1
ATOM 1041 C CA . TYR A 1 131 ? 18.118 -1.818 -17.813 1.00 87.44 131 TYR A CA 1
ATOM 1042 C C . TYR A 1 131 ? 17.774 -0.509 -17.086 1.00 87.44 131 TYR A C 1
ATOM 1044 O O . TYR A 1 131 ? 17.548 -0.530 -15.870 1.00 87.44 131 TYR A O 1
ATOM 1052 N N . GLN A 1 132 ? 17.722 0.593 -17.844 1.00 88.50 132 GLN A N 1
ATOM 1053 C CA . GLN A 1 132 ? 17.241 1.893 -17.388 1.00 88.50 132 GLN A CA 1
ATOM 1054 C C . GLN A 1 132 ? 15.724 1.945 -17.526 1.00 88.50 132 GLN A C 1
ATOM 1056 O O . GLN A 1 132 ? 15.197 1.754 -18.616 1.00 88.50 132 GLN A O 1
ATOM 1061 N N . LEU A 1 133 ? 15.035 2.221 -16.422 1.00 91.88 133 LEU A N 1
ATOM 1062 C CA . LEU A 1 133 ? 13.589 2.413 -16.397 1.00 91.88 133 LEU A CA 1
ATOM 1063 C C . LEU A 1 133 ? 13.288 3.763 -15.756 1.00 91.88 133 LEU A C 1
ATOM 1065 O O . LEU A 1 133 ? 13.973 4.160 -14.810 1.00 91.88 133 LEU A O 1
ATOM 1069 N N . HIS A 1 134 ? 12.259 4.436 -16.259 1.00 92.94 134 HIS A N 1
ATOM 1070 C CA . HIS A 1 134 ? 11.818 5.727 -15.745 1.00 92.94 134 HIS A CA 1
ATOM 1071 C C . HIS A 1 134 ? 11.325 5.610 -14.305 1.00 92.94 134 HIS A C 1
ATOM 1073 O O . HIS A 1 134 ? 10.517 4.734 -14.001 1.00 92.94 134 HIS A O 1
ATOM 1079 N N . VAL A 1 135 ? 11.750 6.518 -13.422 1.00 94.75 135 VAL A N 1
ATOM 1080 C CA . VAL A 1 135 ? 11.313 6.557 -12.012 1.00 94.75 135 VAL A CA 1
ATOM 1081 C C . VAL A 1 135 ? 9.783 6.524 -11.879 1.00 94.75 135 VAL A C 1
ATOM 1083 O O . VAL A 1 135 ? 9.259 5.903 -10.957 1.00 94.75 135 VAL A O 1
ATOM 1086 N N . SER A 1 136 ? 9.055 7.135 -12.814 1.00 93.62 136 SER A N 1
ATOM 1087 C CA . SER A 1 136 ? 7.589 7.147 -12.873 1.00 93.62 136 SER A CA 1
ATOM 1088 C C . SER A 1 136 ? 6.943 5.756 -12.928 1.00 93.62 136 SER A C 1
ATOM 1090 O O . SER A 1 136 ? 5.857 5.589 -12.375 1.00 93.62 136 SER A O 1
ATOM 1092 N N . LEU A 1 137 ? 7.618 4.744 -13.488 1.00 94.44 137 LEU A N 1
ATOM 1093 C CA . LEU A 1 137 ? 7.128 3.361 -13.549 1.00 94.44 137 LEU A CA 1
ATOM 1094 C C . LEU A 1 137 ? 6.728 2.837 -12.166 1.00 94.44 137 LEU A C 1
ATOM 1096 O O . LEU A 1 137 ? 5.712 2.165 -12.002 1.00 94.44 137 LEU A O 1
ATOM 1100 N N . TRP A 1 138 ? 7.506 3.175 -11.139 1.00 95.25 138 TRP A N 1
ATOM 1101 C CA . TRP A 1 138 ? 7.262 2.679 -9.791 1.00 95.25 138 TRP A CA 1
ATOM 1102 C C . TRP A 1 138 ? 5.994 3.235 -9.163 1.00 95.25 138 TRP A C 1
ATOM 1104 O O . TRP A 1 138 ? 5.467 2.598 -8.259 1.00 95.25 138 TRP A O 1
ATOM 1114 N N . TYR A 1 139 ? 5.459 4.359 -9.646 1.00 94.38 139 TYR A N 1
ATOM 1115 C CA . TYR A 1 139 ? 4.142 4.822 -9.217 1.00 94.38 139 TYR A CA 1
ATOM 1116 C C . TYR A 1 139 ? 3.071 3.776 -9.542 1.00 94.38 139 TYR A C 1
ATOM 1118 O O . TYR A 1 139 ? 2.325 3.359 -8.654 1.00 94.38 139 TYR A O 1
ATOM 1126 N N . ARG A 1 140 ? 3.081 3.272 -10.784 1.00 92.94 140 ARG A N 1
ATOM 1127 C CA . ARG A 1 140 ? 2.201 2.190 -11.239 1.00 92.94 140 ARG A CA 1
ATOM 1128 C C . ARG A 1 140 ? 2.418 0.924 -10.411 1.00 92.94 140 ARG A C 1
ATOM 1130 O O . ARG A 1 140 ? 1.469 0.382 -9.853 1.00 92.94 140 ARG A O 1
ATOM 1137 N N . LEU A 1 141 ? 3.677 0.510 -10.235 1.00 94.44 141 LEU A N 1
ATOM 1138 C CA . LEU A 1 141 ? 4.000 -0.703 -9.473 1.00 94.44 141 LEU A CA 1
ATOM 1139 C C . LEU A 1 141 ? 3.600 -0.606 -7.993 1.00 94.44 141 LEU A C 1
ATOM 1141 O O . LEU A 1 141 ? 3.252 -1.615 -7.391 1.00 94.44 141 LEU A O 1
ATOM 1145 N N . ILE A 1 142 ? 3.626 0.583 -7.376 1.00 95.06 142 ILE A N 1
ATOM 1146 C CA . ILE A 1 142 ? 3.090 0.776 -6.019 1.00 95.06 142 ILE A CA 1
ATOM 1147 C C . ILE A 1 142 ? 1.581 0.525 -6.009 1.00 95.06 142 ILE A C 1
ATOM 1149 O O . ILE A 1 142 ? 1.092 -0.160 -5.113 1.00 95.06 142 ILE A O 1
ATOM 1153 N N . GLN A 1 143 ? 0.845 1.058 -6.984 1.00 91.25 143 GLN A N 1
ATOM 1154 C CA . GLN A 1 143 ? -0.604 0.865 -7.070 1.00 91.25 143 GLN A CA 1
ATOM 1155 C C . GLN A 1 143 ? -0.977 -0.602 -7.332 1.00 91.25 143 GLN A C 1
ATOM 1157 O O . GLN A 1 143 ? -1.981 -1.071 -6.801 1.00 91.25 143 GLN A O 1
ATOM 1162 N N . GLU A 1 144 ? -0.162 -1.332 -8.094 1.00 90.62 144 GLU A N 1
ATOM 1163 C CA . GLU A 1 144 ? -0.368 -2.752 -8.404 1.00 90.62 144 GLU A CA 1
ATOM 1164 C C . GLU A 1 144 ? 0.052 -3.682 -7.250 1.00 90.62 144 GLU A C 1
ATOM 1166 O O . GLU A 1 144 ? -0.744 -4.501 -6.787 1.00 90.62 144 GLU A O 1
ATOM 1171 N N . ASP A 1 145 ? 1.283 -3.545 -6.745 1.00 93.69 145 ASP A N 1
ATOM 1172 C CA . ASP A 1 145 ? 1.868 -4.464 -5.756 1.00 93.69 145 ASP A CA 1
ATOM 1173 C C . ASP A 1 145 ? 1.504 -4.105 -4.307 1.00 93.69 145 ASP A C 1
ATOM 1175 O O . ASP A 1 145 ? 1.508 -4.957 -3.410 1.00 93.69 145 ASP A O 1
ATOM 1179 N N . MET A 1 146 ? 1.261 -2.822 -4.040 1.00 94.00 146 MET A N 1
ATOM 1180 C CA . MET A 1 146 ? 1.021 -2.272 -2.703 1.00 94.00 146 MET A CA 1
ATOM 1181 C C . MET A 1 146 ? -0.218 -1.368 -2.689 1.00 94.00 146 MET A C 1
ATOM 1183 O O . MET A 1 146 ? -0.158 -0.251 -2.170 1.00 94.00 146 MET A O 1
ATOM 1187 N N . PRO A 1 147 ? -1.375 -1.836 -3.196 1.00 91.31 147 PRO A N 1
ATOM 1188 C CA . PRO A 1 147 ? -2.573 -1.008 -3.296 1.00 91.31 147 PRO A CA 1
ATOM 1189 C C . PRO A 1 147 ? -3.062 -0.522 -1.926 1.00 91.31 147 PRO A C 1
ATOM 1191 O O . PRO A 1 147 ? -3.670 0.532 -1.823 1.00 91.31 147 PRO A O 1
ATOM 1194 N N . TRP A 1 148 ? -2.729 -1.225 -0.842 1.00 91.69 148 TRP A N 1
ATOM 1195 C CA . TRP A 1 148 ? -2.999 -0.794 0.531 1.00 91.69 148 TRP A CA 1
ATOM 1196 C C . TRP A 1 148 ? -2.229 0.479 0.950 1.00 91.69 148 TRP A C 1
ATOM 1198 O O . TRP A 1 148 ? -2.525 1.040 2.002 1.00 91.69 148 TRP A O 1
ATOM 1208 N N . LEU A 1 149 ? -1.248 0.964 0.180 1.00 92.62 149 LEU A N 1
ATOM 1209 C CA . LEU A 1 149 ? -0.535 2.222 0.435 1.00 92.62 149 LEU A CA 1
ATOM 1210 C C . LEU A 1 149 ? -1.291 3.409 -0.186 1.00 92.62 149 LEU A C 1
ATOM 1212 O O . LEU A 1 149 ? -0.853 4.024 -1.155 1.00 92.62 149 LEU A O 1
ATOM 1216 N N . TRP A 1 150 ? -2.471 3.716 0.346 1.00 86.00 150 TRP A N 1
ATOM 1217 C CA . TRP A 1 150 ? -3.365 4.715 -0.248 1.00 86.00 150 TRP A CA 1
ATOM 1218 C C . TRP A 1 150 ? -2.887 6.163 -0.136 1.00 86.00 150 TRP A C 1
ATOM 1220 O O . TRP A 1 150 ? -3.417 7.001 -0.849 1.00 86.00 150 TRP A O 1
ATOM 1230 N N . GLU A 1 151 ? -1.892 6.491 0.693 1.00 89.12 151 GLU A N 1
ATOM 1231 C CA . GLU A 1 151 ? -1.287 7.836 0.742 1.00 89.12 151 GLU A CA 1
ATOM 1232 C C . GLU A 1 151 ? -0.760 8.291 -0.623 1.00 89.12 151 GLU A C 1
ATOM 1234 O O . GLU A 1 151 ? -0.607 9.481 -0.872 1.00 89.12 151 GLU A O 1
ATOM 1239 N N . VAL A 1 152 ? -0.477 7.329 -1.501 1.00 87.00 152 VAL A N 1
ATOM 1240 C CA . VAL A 1 152 ? 0.057 7.536 -2.846 1.00 87.00 152 VAL A CA 1
ATOM 1241 C C . VAL A 1 152 ? -1.025 7.921 -3.858 1.00 87.00 152 VAL A C 1
ATOM 1243 O O . VAL A 1 152 ? -0.727 8.567 -4.862 1.00 87.00 152 VAL A O 1
ATOM 1246 N N . TRP A 1 153 ? -2.275 7.520 -3.631 1.00 84.81 153 TRP A N 1
ATOM 1247 C CA . TRP A 1 153 ? -3.339 7.632 -4.635 1.00 84.81 153 TRP A CA 1
ATOM 1248 C C . TRP A 1 153 ? -4.688 8.122 -4.083 1.00 84.81 153 TRP A C 1
ATOM 1250 O O . TRP A 1 153 ? -5.652 8.219 -4.835 1.00 84.81 153 TRP A O 1
ATOM 1260 N N . SER A 1 154 ? -4.776 8.458 -2.793 1.00 82.50 154 SER A N 1
ATOM 1261 C CA . SER A 1 154 ? -5.981 8.961 -2.128 1.00 82.50 154 SER A CA 1
ATOM 1262 C C . SER A 1 154 ? -5.674 10.215 -1.309 1.00 82.50 154 SER A C 1
ATOM 1264 O O . SER A 1 154 ? -4.742 10.235 -0.509 1.00 82.50 154 SER A O 1
ATOM 1266 N N . ASP A 1 155 ? -6.511 11.235 -1.474 1.00 82.50 155 ASP A N 1
ATOM 1267 C CA . ASP A 1 155 ? -6.495 12.520 -0.765 1.00 82.50 155 ASP A CA 1
ATOM 1268 C C . ASP A 1 155 ? -7.374 12.538 0.502 1.00 82.50 155 ASP A C 1
ATOM 1270 O O . ASP A 1 155 ? -7.320 13.471 1.304 1.00 82.50 155 ASP A O 1
ATOM 1274 N N . GLU A 1 156 ? -8.178 11.493 0.713 1.00 80.19 156 GLU A N 1
ATOM 1275 C CA . GLU A 1 156 ? -9.066 11.374 1.868 1.00 80.19 156 GLU A CA 1
ATOM 1276 C C . GLU A 1 156 ? -8.267 11.261 3.179 1.00 80.19 156 GLU A C 1
ATOM 1278 O O . GLU A 1 156 ? -7.566 10.264 3.422 1.00 80.19 156 GLU A O 1
ATOM 1283 N N . LYS A 1 157 ? -8.447 12.263 4.047 1.00 81.81 157 LYS A N 1
ATOM 1284 C CA . LYS A 1 157 ? -7.896 12.313 5.406 1.00 81.81 157 LYS A CA 1
ATOM 1285 C C . LYS A 1 157 ? -8.480 11.202 6.295 1.00 81.81 157 LYS A C 1
ATOM 1287 O O . LYS A 1 157 ? -9.634 10.810 6.106 1.00 81.81 157 LYS A O 1
ATOM 1292 N N . PRO A 1 158 ? -7.716 10.694 7.279 1.00 85.56 158 PRO A N 1
ATOM 1293 C CA . PRO A 1 158 ? -8.252 9.770 8.271 1.00 85.56 158 PRO A CA 1
ATOM 1294 C C . PRO A 1 158 ? -9.328 10.445 9.130 1.00 85.56 158 PRO A C 1
ATOM 1296 O O . PRO A 1 158 ? -9.290 11.652 9.365 1.00 85.56 158 PRO A O 1
ATOM 1299 N N . TYR A 1 159 ? -10.275 9.652 9.632 1.00 87.50 159 TYR A N 1
ATOM 1300 C CA . TYR A 1 159 ? -11.230 10.135 10.624 1.00 87.50 159 TYR A CA 1
ATOM 1301 C C . TYR A 1 159 ? -10.516 10.440 11.941 1.00 87.50 159 TYR A C 1
ATOM 1303 O O . TYR A 1 159 ? -9.656 9.671 12.367 1.00 87.50 159 TYR A O 1
ATOM 1311 N N . PHE A 1 160 ? -10.919 11.519 12.615 1.00 90.69 160 PHE A N 1
ATOM 1312 C CA . PHE A 1 160 ? -10.325 11.956 13.881 1.00 90.69 160 PHE A CA 1
ATOM 1313 C C . PHE A 1 160 ? -10.238 10.827 14.915 1.00 90.69 160 PHE A C 1
ATOM 1315 O O . PHE A 1 160 ? -9.151 10.534 15.406 1.00 90.69 160 PHE A O 1
ATOM 1322 N N . TRP A 1 161 ? -11.335 10.106 15.156 1.00 87.88 161 TRP A N 1
ATOM 1323 C CA . TRP A 1 161 ? -11.370 8.998 16.118 1.00 87.88 161 TRP A CA 1
ATOM 1324 C C . TRP A 1 161 ? -10.385 7.864 15.786 1.00 87.88 161 TRP A C 1
ATOM 1326 O O . TRP A 1 161 ? -9.922 7.174 16.685 1.00 87.88 161 TRP A O 1
ATOM 1336 N N . ALA A 1 162 ? -10.010 7.687 14.513 1.00 88.19 162 ALA A N 1
ATOM 1337 C CA . ALA A 1 162 ? -9.033 6.681 14.092 1.00 88.19 162 ALA A CA 1
ATOM 1338 C C . ALA A 1 162 ? -7.577 7.135 14.303 1.00 88.19 162 ALA A C 1
ATOM 1340 O O . ALA A 1 162 ? -6.646 6.359 14.090 1.00 88.19 162 ALA A O 1
ATOM 1341 N N . THR A 1 163 ? -7.368 8.393 14.693 1.00 89.25 163 THR A N 1
ATOM 1342 C CA . THR A 1 163 ? -6.050 8.998 14.932 1.00 89.25 163 THR A CA 1
ATOM 1343 C C . THR A 1 163 ? -5.798 9.323 16.396 1.00 89.25 163 THR A C 1
ATOM 1345 O O . THR A 1 163 ? -4.742 9.837 16.725 1.00 89.25 163 THR A O 1
ATOM 1348 N N . VAL A 1 164 ? -6.757 9.073 17.278 1.00 90.25 164 VAL A N 1
ATOM 1349 C CA . VAL A 1 164 ? -6.684 9.492 18.676 1.00 90.25 164 VAL A CA 1
ATOM 1350 C C . VAL A 1 164 ? -6.538 8.255 19.549 1.00 90.25 164 VAL A C 1
ATOM 1352 O O . VAL A 1 164 ? -7.233 7.260 19.349 1.00 90.25 164 VAL A O 1
ATOM 1355 N N . THR A 1 165 ? -5.608 8.302 20.497 1.00 88.62 165 THR A N 1
ATOM 1356 C CA . THR A 1 165 ? -5.426 7.247 21.497 1.00 88.62 165 THR A CA 1
ATOM 1357 C C . THR A 1 165 ? -6.259 7.530 22.744 1.00 88.62 165 THR A C 1
ATOM 1359 O O . THR A 1 165 ? -6.676 8.660 22.993 1.00 88.62 165 THR A O 1
ATOM 1362 N N . GLU A 1 166 ? -6.473 6.509 23.572 1.00 88.12 166 GLU A N 1
ATOM 1363 C CA . GLU A 1 166 ? -7.084 6.699 24.892 1.00 88.12 166 GLU A CA 1
ATOM 1364 C C . GLU A 1 166 ? -6.317 7.747 25.716 1.00 88.12 166 GLU A C 1
ATOM 1366 O O . GLU A 1 166 ? -6.924 8.645 26.294 1.00 88.12 166 GLU A O 1
ATOM 1371 N N . GLY A 1 167 ? -4.981 7.682 25.711 1.00 90.12 167 GLY A N 1
ATOM 1372 C CA . GLY A 1 167 ? -4.133 8.637 26.423 1.00 90.12 167 GLY A CA 1
ATOM 1373 C C . GLY A 1 167 ? -4.341 10.081 25.963 1.00 90.12 167 GLY A C 1
ATOM 1374 O O . GLY A 1 167 ? -4.412 10.977 26.803 1.00 90.12 167 GLY A O 1
ATOM 1375 N N . ASP A 1 168 ? -4.511 10.305 24.656 1.00 91.38 168 ASP A N 1
ATOM 1376 C CA . ASP A 1 168 ? -4.805 11.634 24.109 1.00 91.38 168 ASP A CA 1
ATOM 1377 C C . ASP A 1 168 ? -6.142 12.172 24.642 1.00 91.38 168 ASP A C 1
ATOM 1379 O O . ASP A 1 168 ? -6.224 13.332 25.049 1.00 91.38 168 ASP A O 1
ATOM 1383 N N . ILE A 1 169 ? -7.185 11.331 24.684 1.00 92.50 169 ILE A N 1
ATOM 1384 C CA . ILE A 1 169 ? -8.504 11.710 25.214 1.00 92.50 169 ILE A CA 1
ATOM 1385 C C . ILE A 1 169 ? -8.425 12.022 26.707 1.00 92.50 169 ILE A C 1
ATOM 1387 O O . ILE A 1 169 ? -8.954 13.042 27.139 1.00 92.50 169 ILE A O 1
ATOM 1391 N N . GLN A 1 170 ? -7.737 11.190 27.490 1.00 91.62 170 GLN A N 1
ATOM 1392 C CA . GLN A 1 170 ? -7.610 11.391 28.935 1.00 91.62 170 GLN A CA 1
ATOM 1393 C C . GLN A 1 170 ? -6.874 12.693 29.275 1.00 91.62 170 GLN A C 1
ATOM 1395 O O . GLN A 1 170 ? -7.286 13.424 30.175 1.00 91.62 170 GLN A O 1
ATOM 1400 N N . GLN A 1 171 ? -5.815 13.023 28.530 1.00 94.00 171 GLN A N 1
ATOM 1401 C CA . GLN A 1 171 ? -5.044 14.257 28.725 1.00 94.00 171 GLN A CA 1
ATOM 1402 C C . GLN A 1 171 ? -5.811 15.522 28.325 1.00 94.00 171 GLN A C 1
ATOM 1404 O O . GLN A 1 171 ? -5.529 16.600 28.842 1.00 94.00 171 GLN A O 1
ATOM 1409 N N . ASN A 1 172 ? -6.776 15.396 27.414 1.00 94.31 172 ASN A N 1
ATOM 1410 C CA . ASN A 1 172 ? -7.536 16.511 26.853 1.00 94.31 172 ASN A CA 1
ATOM 1411 C C . ASN A 1 172 ? -9.031 16.398 27.182 1.00 94.31 172 ASN A C 1
ATOM 1413 O O . ASN A 1 172 ? -9.874 16.852 26.401 1.00 94.31 172 ASN A O 1
ATOM 1417 N N . LYS A 1 173 ? -9.376 15.756 28.307 1.00 92.56 173 LYS A N 1
ATOM 1418 C CA . LYS A 1 173 ? -10.772 15.557 28.700 1.00 92.56 173 LYS A CA 1
ATOM 1419 C C . LYS A 1 173 ? -11.444 16.897 28.991 1.00 92.56 173 LYS A C 1
ATOM 1421 O O . LYS A 1 173 ? -10.894 17.742 29.695 1.00 92.56 173 LYS A O 1
ATOM 1426 N N . GLY A 1 174 ? -12.617 17.092 28.402 1.00 92.25 174 GLY A N 1
ATOM 1427 C CA . GLY A 1 174 ? -13.481 18.235 28.656 1.00 92.25 174 GLY A CA 1
ATOM 1428 C C . GLY A 1 174 ? -14.497 17.900 29.739 1.00 92.25 174 GLY A C 1
ATOM 1429 O O . GLY A 1 174 ? -14.150 17.484 30.843 1.00 92.25 174 GLY A O 1
ATOM 1430 N N . GLU A 1 175 ? -15.768 18.069 29.405 1.00 93.06 175 GLU A N 1
ATOM 1431 C CA . GLU A 1 175 ? -16.873 17.721 30.289 1.00 93.06 175 GLU A CA 1
ATOM 1432 C C . GLU A 1 175 ? -16.947 16.207 30.483 1.00 93.06 175 GLU A C 1
ATOM 1434 O O . GLU A 1 175 ? -16.862 15.428 29.526 1.00 93.06 175 GLU A O 1
ATOM 1439 N N . THR A 1 176 ? -17.141 15.793 31.733 1.00 92.25 176 THR A N 1
ATOM 1440 C CA . THR A 1 176 ? -17.338 14.393 32.093 1.00 92.25 176 THR A CA 1
ATOM 1441 C C . THR A 1 176 ? -18.671 14.195 32.798 1.00 92.25 176 THR A C 1
ATOM 1443 O O . THR A 1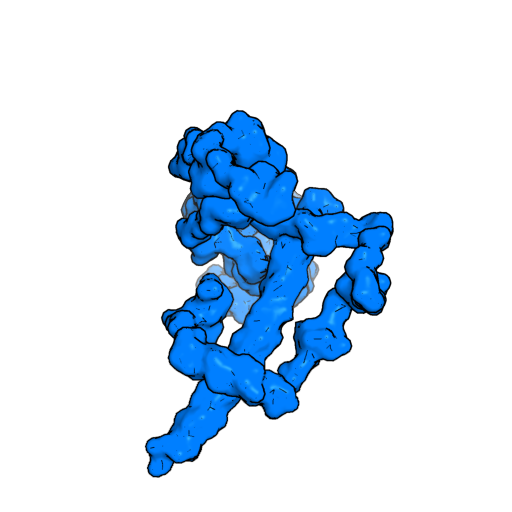 176 ? -19.244 15.113 33.389 1.00 92.25 176 THR A O 1
ATOM 1446 N N . ARG A 1 177 ? -19.200 12.979 32.696 1.00 93.44 177 ARG A N 1
ATOM 1447 C CA . ARG A 1 177 ? -20.454 12.570 33.320 1.00 93.44 177 ARG A CA 1
ATOM 1448 C C . ARG A 1 177 ? -20.267 11.218 33.985 1.00 93.44 177 ARG A C 1
ATOM 1450 O O . ARG A 1 177 ? -19.688 10.317 33.393 1.00 93.44 177 ARG A O 1
ATOM 1457 N N . ILE A 1 178 ? -20.805 11.062 35.191 1.00 92.44 178 ILE A N 1
ATOM 1458 C CA . ILE A 1 178 ? -20.868 9.752 35.841 1.00 92.44 178 ILE A CA 1
ATOM 1459 C C . ILE A 1 178 ? -22.082 9.003 35.288 1.00 92.44 178 ILE A C 1
ATOM 1461 O O . ILE A 1 178 ? -23.223 9.428 35.481 1.00 92.44 178 ILE A O 1
ATOM 1465 N N . GLU A 1 179 ? -21.838 7.889 34.606 1.00 90.00 179 GLU A N 1
ATOM 1466 C CA . GLU A 1 179 ? -22.870 6.961 34.145 1.00 90.00 179 GLU A CA 1
ATOM 1467 C C . GLU A 1 179 ? -22.558 5.568 34.681 1.00 90.00 179 GLU A C 1
ATOM 1469 O O . GLU A 1 179 ? -21.448 5.077 34.524 1.00 90.00 179 GLU A O 1
ATOM 1474 N N . PHE A 1 180 ? -23.536 4.933 35.334 1.00 89.50 180 PHE A N 1
ATOM 1475 C CA . PHE A 1 180 ? -23.386 3.589 35.915 1.00 89.50 180 PHE A CA 1
ATOM 1476 C C . PHE A 1 180 ? -22.183 3.426 36.867 1.00 89.50 180 PHE A C 1
ATOM 1478 O O . PHE A 1 180 ? -21.659 2.331 37.024 1.00 89.50 180 PHE A O 1
ATOM 1485 N N . GLY A 1 181 ? -21.769 4.506 37.538 1.00 88.69 181 GLY A N 1
ATOM 1486 C CA . GLY A 1 181 ? -20.628 4.497 38.460 1.00 88.69 181 GLY A CA 1
ATOM 1487 C C . GLY A 1 181 ? -19.265 4.710 37.795 1.00 88.69 181 GLY A C 1
ATOM 1488 O O . GLY A 1 181 ? -18.264 4.749 38.504 1.00 88.69 181 GLY A O 1
ATOM 1489 N N . GLU A 1 182 ? -19.220 4.913 36.476 1.00 89.62 182 GLU A N 1
ATOM 1490 C CA . GLU A 1 182 ? -17.994 5.176 35.718 1.00 89.62 182 GLU A CA 1
ATOM 1491 C C . GLU A 1 182 ? -17.968 6.617 35.184 1.00 89.62 182 GLU A C 1
ATOM 1493 O O . GLU A 1 182 ? -18.987 7.153 34.736 1.00 89.62 182 GLU A O 1
ATOM 1498 N N . GLU A 1 183 ? -16.799 7.269 35.238 1.00 89.62 183 GLU A N 1
ATOM 1499 C CA . GLU A 1 183 ? -16.588 8.585 34.622 1.00 89.62 183 GLU A CA 1
ATOM 1500 C C . GLU A 1 183 ? -16.494 8.421 33.099 1.00 89.62 183 GLU A C 1
ATOM 1502 O O . GLU A 1 183 ? -15.526 7.868 32.578 1.00 89.62 183 GLU A O 1
ATOM 1507 N N . LYS A 1 184 ? -17.486 8.937 32.371 1.00 90.94 184 LYS A N 1
ATOM 1508 C CA . LYS A 1 184 ? -17.465 9.025 30.911 1.00 90.94 184 LYS A CA 1
ATOM 1509 C C . LYS A 1 184 ? -17.073 10.420 30.456 1.00 90.94 184 LYS A C 1
ATOM 1511 O O . LYS A 1 184 ? -17.613 11.419 30.930 1.00 90.94 184 LYS A O 1
ATOM 1516 N N . ILE A 1 185 ? -16.162 10.479 29.493 1.00 90.62 185 ILE A N 1
ATOM 1517 C CA . ILE A 1 185 ? -15.737 11.722 28.850 1.00 90.62 185 ILE A CA 1
ATOM 1518 C C . ILE A 1 185 ? -16.735 12.049 27.737 1.00 90.62 185 ILE A C 1
ATOM 1520 O O . ILE A 1 185 ? -16.892 11.271 26.799 1.00 90.62 185 ILE A O 1
ATOM 1524 N N . MET A 1 186 ? -17.420 13.187 27.854 1.00 91.38 186 MET A N 1
ATOM 1525 C CA . MET A 1 186 ? -18.451 13.621 26.904 1.00 91.38 186 MET A CA 1
ATOM 1526 C C . MET A 1 186 ? -17.873 14.508 25.802 1.00 91.38 186 MET A C 1
ATOM 1528 O O . MET A 1 186 ? -18.331 14.461 24.662 1.00 91.38 186 MET A O 1
ATOM 1532 N N . THR A 1 187 ? -16.866 15.319 26.134 1.00 92.31 187 THR A N 1
ATOM 1533 C CA . THR A 1 187 ? -16.200 16.231 25.197 1.00 92.31 187 THR A CA 1
ATOM 1534 C C . THR A 1 187 ? -14.684 16.208 25.386 1.00 92.31 187 THR A C 1
ATOM 1536 O O . THR A 1 187 ? -14.174 15.752 26.409 1.00 92.31 187 THR A O 1
ATOM 1539 N N . HIS A 1 188 ? -13.947 16.700 24.390 1.00 93.69 188 HIS A N 1
ATOM 1540 C CA . HIS A 1 188 ? -12.495 16.853 24.448 1.00 93.69 188 HIS A CA 1
ATOM 1541 C C . HIS A 1 188 ? -12.081 18.263 24.023 1.00 93.69 188 HIS A C 1
ATOM 1543 O O . HIS A 1 188 ? -12.778 18.923 23.254 1.00 93.69 188 HIS A O 1
ATOM 1549 N N . THR A 1 189 ? -10.904 18.701 24.462 1.00 95.31 189 THR A N 1
ATOM 1550 C CA . THR A 1 189 ? -10.301 19.990 24.079 1.00 95.31 189 THR A CA 1
ATOM 1551 C C . THR A 1 189 ? -9.294 19.871 22.930 1.00 95.31 189 THR A C 1
ATOM 1553 O O . THR A 1 189 ? -8.706 20.871 22.523 1.00 95.31 189 THR A O 1
ATOM 1556 N N . ILE A 1 190 ? -9.103 18.664 22.375 1.00 94.69 190 ILE A N 1
ATOM 1557 C CA . ILE A 1 190 ? -8.175 18.415 21.259 1.00 94.69 190 ILE A CA 1
ATOM 1558 C C . ILE A 1 190 ? -8.531 19.298 20.058 1.00 94.69 190 ILE A C 1
ATOM 1560 O O . ILE A 1 190 ? -9.650 19.239 19.543 1.00 94.69 190 ILE A O 1
ATOM 1564 N N . ASN A 1 191 ? -7.547 20.054 19.565 1.00 94.56 191 ASN A N 1
ATOM 1565 C CA . ASN A 1 191 ? -7.641 20.724 18.274 1.00 94.56 191 ASN A CA 1
ATOM 1566 C C . ASN A 1 191 ? -7.594 19.672 17.155 1.00 94.56 191 ASN A C 1
ATOM 1568 O O . ASN A 1 191 ? -6.531 19.147 16.816 1.00 94.56 191 ASN A O 1
ATOM 1572 N N . VAL A 1 192 ? -8.767 19.351 16.605 1.00 92.56 192 VAL A N 1
ATOM 1573 C CA . VAL A 1 192 ? -8.946 18.296 15.597 1.00 92.56 192 VAL A CA 1
ATOM 1574 C C . VAL A 1 192 ? -8.092 18.549 14.356 1.00 92.56 192 VAL A C 1
ATOM 1576 O O . VAL A 1 192 ? -7.449 17.623 13.865 1.00 92.56 192 VAL A O 1
ATOM 1579 N N . ASP A 1 193 ? -8.040 19.788 13.866 1.00 91.75 193 ASP A N 1
ATOM 1580 C CA . ASP A 1 193 ? -7.313 20.123 12.640 1.00 91.75 193 ASP A CA 1
ATOM 1581 C C . ASP A 1 193 ? -5.799 19.994 12.820 1.00 91.75 193 ASP A C 1
ATOM 1583 O O . ASP A 1 193 ? -5.119 19.400 11.978 1.00 91.75 193 ASP A O 1
ATOM 1587 N N . GLU A 1 194 ? -5.266 20.490 13.938 1.00 91.88 194 GLU A N 1
ATOM 1588 C CA . GLU A 1 194 ? -3.843 20.362 14.260 1.00 91.88 194 GLU A CA 1
ATOM 1589 C C . GLU A 1 194 ? -3.450 18.892 14.471 1.00 91.88 194 GLU A C 1
ATOM 1591 O O . GLU A 1 194 ? -2.411 18.436 13.981 1.00 91.88 194 GLU A O 1
ATOM 1596 N N . HIS A 1 195 ? -4.300 18.126 15.160 1.00 91.00 195 HIS A N 1
ATOM 1597 C CA . HIS A 1 195 ? -4.084 16.700 15.389 1.00 91.00 195 HIS A CA 1
ATOM 1598 C C . HIS A 1 195 ? -4.072 15.921 14.074 1.00 91.00 195 HIS A C 1
ATOM 1600 O O . HIS A 1 195 ? -3.123 15.190 13.782 1.00 91.00 195 HIS A O 1
ATOM 1606 N N . LEU A 1 196 ? -5.074 16.142 13.221 1.00 89.75 196 LEU A N 1
ATOM 1607 C CA . LEU A 1 196 ? -5.140 15.518 11.905 1.00 89.75 196 LEU A CA 1
ATOM 1608 C C . LEU A 1 196 ? -3.956 15.922 11.025 1.00 89.75 196 LEU A C 1
ATOM 1610 O O . LEU A 1 196 ? -3.458 15.071 10.292 1.00 89.75 196 LEU A O 1
ATOM 1614 N N . ALA A 1 197 ? -3.454 17.157 11.098 1.00 87.19 197 ALA A N 1
ATOM 1615 C CA . ALA A 1 197 ? -2.262 17.566 10.352 1.00 87.19 197 ALA A CA 1
ATOM 1616 C C . ALA A 1 197 ? -1.008 16.772 10.770 1.00 87.19 197 ALA A C 1
ATOM 1618 O O . ALA A 1 197 ? -0.210 16.385 9.915 1.00 87.19 197 ALA A O 1
ATOM 1619 N N . LYS A 1 198 ? -0.857 16.467 12.066 1.00 85.69 198 LYS A N 1
ATOM 1620 C CA . LYS A 1 198 ? 0.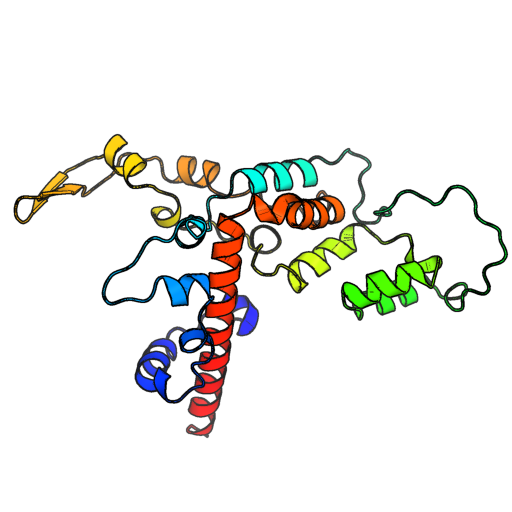251 15.643 12.588 1.00 85.69 198 LYS A CA 1
ATOM 1621 C C . LYS A 1 198 ? 0.122 14.173 12.195 1.00 85.69 198 LYS A C 1
ATOM 1623 O O . LYS A 1 198 ? 1.127 13.522 11.912 1.00 85.69 198 LYS A O 1
ATOM 1628 N N . TRP A 1 199 ? -1.100 13.646 12.169 1.00 86.00 199 TRP A N 1
ATOM 1629 C CA . TRP A 1 199 ? -1.365 12.228 11.916 1.00 86.00 199 TRP A CA 1
ATOM 1630 C C . TRP A 1 199 ? -1.487 11.877 10.438 1.00 86.00 199 TRP A C 1
ATOM 1632 O O . TRP A 1 199 ? -1.063 10.799 10.023 1.00 86.00 199 TRP A O 1
ATOM 1642 N N . THR A 1 200 ? -1.993 12.799 9.623 1.00 88.00 200 THR A N 1
ATOM 1643 C CA . THR A 1 200 ? -2.105 12.605 8.178 1.00 88.00 200 THR A CA 1
ATOM 1644 C C . THR A 1 200 ? -0.709 12.456 7.590 1.00 88.00 200 THR A C 1
ATOM 1646 O O . THR A 1 200 ? 0.207 13.242 7.862 1.00 88.00 200 THR A O 1
ATOM 1649 N N . MET A 1 201 ? -0.513 11.383 6.835 1.00 89.94 201 MET A N 1
ATOM 1650 C CA . MET A 1 201 ? 0.729 11.168 6.109 1.00 89.94 201 MET A CA 1
ATOM 1651 C C . MET A 1 201 ? 0.854 12.208 4.994 1.00 89.94 201 MET A C 1
ATOM 1653 O O . MET A 1 201 ? -0.160 12.594 4.408 1.00 89.94 201 MET A O 1
ATOM 1657 N N . PRO A 1 202 ? 2.073 12.672 4.686 1.00 90.19 202 PRO A N 1
ATOM 1658 C CA . PRO A 1 202 ? 2.253 13.588 3.575 1.00 90.19 202 PRO A CA 1
ATOM 1659 C C . PRO A 1 202 ? 1.851 12.903 2.264 1.00 90.19 202 PRO A C 1
ATOM 1661 O O . PRO A 1 202 ? 2.180 11.736 2.046 1.00 90.19 202 PRO A O 1
ATOM 1664 N N . ILE A 1 203 ? 1.144 13.638 1.407 1.00 90.06 203 ILE A N 1
ATOM 1665 C CA . ILE A 1 203 ? 0.688 13.151 0.103 1.00 90.06 203 ILE A CA 1
ATOM 1666 C C . ILE A 1 203 ? 1.826 13.360 -0.903 1.00 90.06 203 ILE A C 1
ATOM 1668 O O . ILE A 1 203 ? 2.188 14.513 -1.160 1.00 90.06 203 ILE A O 1
ATOM 1672 N N . PRO A 1 204 ? 2.405 12.293 -1.483 1.00 92.44 204 PRO A N 1
ATOM 1673 C CA . PRO A 1 204 ? 3.498 12.444 -2.430 1.00 92.44 204 PRO A CA 1
ATOM 1674 C C . PRO A 1 204 ? 3.016 13.070 -3.737 1.00 92.44 204 PRO A C 1
ATOM 1676 O O . PRO A 1 204 ? 2.069 12.602 -4.368 1.00 92.44 204 PRO A O 1
ATOM 1679 N N . ALA A 1 205 ? 3.689 14.134 -4.171 1.00 91.25 205 ALA A N 1
ATOM 1680 C CA . ALA A 1 205 ? 3.372 14.798 -5.426 1.00 91.25 205 ALA A CA 1
ATOM 1681 C C . ALA A 1 205 ? 3.873 13.957 -6.623 1.00 91.25 205 ALA A C 1
ATOM 1683 O O . ALA A 1 205 ? 5.084 13.720 -6.712 1.00 91.25 205 ALA A O 1
ATOM 1684 N N . PRO A 1 206 ? 3.016 13.583 -7.600 1.00 88.06 206 PRO A N 1
ATOM 1685 C CA . PRO A 1 206 ? 3.388 12.737 -8.744 1.00 88.06 206 PRO A CA 1
ATOM 1686 C C . PRO A 1 206 ? 4.647 13.141 -9.498 1.00 88.06 206 PRO A C 1
ATOM 1688 O O . PRO A 1 206 ? 5.428 12.282 -9.900 1.00 88.06 206 PRO A O 1
ATOM 1691 N N . ARG A 1 207 ? 4.874 14.448 -9.649 1.00 90.75 207 ARG A N 1
ATOM 1692 C CA . ARG A 1 207 ? 6.002 14.996 -10.413 1.00 90.75 207 ARG A CA 1
ATOM 1693 C C . ARG A 1 207 ? 7.266 15.263 -9.591 1.00 90.75 207 ARG A C 1
ATOM 1695 O O . ARG A 1 207 ? 8.294 15.582 -10.172 1.00 90.75 207 ARG A O 1
ATOM 1702 N N . ARG A 1 208 ? 7.191 15.184 -8.260 1.00 93.25 208 ARG A N 1
ATOM 1703 C CA . ARG A 1 208 ? 8.282 15.546 -7.330 1.00 93.25 208 ARG A CA 1
ATOM 1704 C C . ARG A 1 208 ? 8.619 14.430 -6.340 1.00 93.25 208 ARG A C 1
ATOM 1706 O O . ARG A 1 208 ? 9.318 14.662 -5.363 1.00 93.25 208 ARG A O 1
ATOM 1713 N N . THR A 1 209 ? 8.114 13.227 -6.588 1.00 95.69 209 THR A N 1
ATOM 1714 C CA . THR A 1 209 ? 8.375 12.059 -5.749 1.00 95.69 209 THR A CA 1
ATOM 1715 C C . THR A 1 209 ? 9.268 11.089 -6.502 1.00 95.69 209 THR A C 1
ATOM 1717 O O . THR A 1 209 ? 8.955 10.684 -7.622 1.00 95.69 209 THR A O 1
ATOM 1720 N N . ASN A 1 210 ? 10.359 10.674 -5.868 1.00 96.88 210 ASN A N 1
ATOM 1721 C CA . ASN A 1 210 ? 11.157 9.548 -6.314 1.00 96.88 210 ASN A CA 1
ATOM 1722 C C . ASN A 1 210 ? 10.422 8.239 -5.987 1.00 96.88 210 ASN A C 1
ATOM 1724 O O . ASN A 1 210 ? 10.593 7.638 -4.923 1.00 96.88 210 ASN A O 1
ATOM 1728 N N . TRP A 1 211 ? 9.562 7.814 -6.912 1.00 96.69 211 TRP A N 1
ATOM 1729 C CA . TRP A 1 211 ? 8.732 6.618 -6.768 1.00 96.69 211 TRP A CA 1
ATOM 1730 C C . TRP A 1 211 ? 9.549 5.329 -6.652 1.00 96.69 211 TRP A C 1
ATOM 1732 O O . TRP A 1 211 ? 9.157 4.424 -5.914 1.00 96.69 211 TRP A O 1
ATOM 1742 N N . PHE A 1 212 ? 10.710 5.267 -7.311 1.00 96.50 212 PHE A N 1
ATOM 1743 C CA . PHE A 1 212 ? 11.650 4.157 -7.175 1.00 96.50 212 PHE A CA 1
ATOM 1744 C C . PHE A 1 212 ? 12.172 4.040 -5.741 1.00 96.50 212 PHE A C 1
ATOM 1746 O O . PHE A 1 212 ? 12.122 2.960 -5.143 1.00 96.50 212 PHE A O 1
ATOM 1753 N N . LEU A 1 213 ? 12.616 5.158 -5.160 1.00 96.94 213 LEU A N 1
ATOM 1754 C CA . LEU A 1 213 ? 13.079 5.203 -3.775 1.00 96.94 213 LEU A CA 1
ATOM 1755 C C . LEU A 1 213 ? 11.957 4.817 -2.805 1.00 96.94 213 LEU A C 1
ATOM 1757 O O . LEU A 1 213 ? 12.174 3.986 -1.929 1.00 96.94 213 LEU A O 1
ATOM 1761 N N . LEU A 1 214 ? 10.742 5.345 -2.996 1.00 97.56 214 LEU A N 1
ATOM 1762 C CA . LEU A 1 214 ? 9.588 4.986 -2.166 1.00 97.56 214 LEU A CA 1
ATOM 1763 C C . LEU A 1 214 ? 9.302 3.478 -2.211 1.00 97.56 214 LEU A C 1
ATOM 1765 O O . LEU A 1 214 ? 9.201 2.832 -1.168 1.00 97.56 214 LEU A O 1
ATOM 1769 N N . TYR A 1 215 ? 9.196 2.908 -3.412 1.00 96.81 215 TYR A N 1
ATOM 1770 C CA . TYR A 1 215 ? 8.897 1.490 -3.599 1.00 96.81 215 TYR A CA 1
ATOM 1771 C C . TYR A 1 215 ? 9.964 0.591 -2.963 1.00 96.81 215 TYR A C 1
ATOM 1773 O O . TYR A 1 215 ? 9.647 -0.361 -2.242 1.00 96.81 215 TYR A O 1
ATOM 1781 N N . THR A 1 216 ? 11.238 0.895 -3.214 1.00 96.62 216 THR A N 1
ATOM 1782 C CA . THR A 1 216 ? 12.357 0.103 -2.694 1.00 96.62 216 THR A CA 1
ATOM 1783 C C . THR A 1 216 ? 12.480 0.217 -1.181 1.00 96.62 216 THR A C 1
ATOM 1785 O O . THR A 1 216 ? 12.662 -0.805 -0.520 1.00 96.62 216 THR A O 1
ATOM 1788 N N . ASP A 1 217 ? 12.302 1.405 -0.604 1.00 97.69 217 ASP A N 1
ATOM 1789 C CA . ASP A 1 217 ? 12.404 1.602 0.840 1.00 97.69 217 ASP A CA 1
ATOM 1790 C C . ASP A 1 217 ? 11.248 0.969 1.616 1.00 97.69 217 ASP A C 1
ATOM 1792 O O . ASP A 1 217 ? 11.483 0.400 2.685 1.00 97.69 217 ASP A O 1
ATOM 1796 N N . VAL A 1 218 ? 10.021 0.996 1.084 1.00 97.38 218 VAL A N 1
ATOM 1797 C CA . VAL A 1 218 ? 8.893 0.267 1.690 1.00 97.38 218 VAL A CA 1
ATOM 1798 C C . VAL A 1 218 ? 9.203 -1.229 1.748 1.00 97.38 218 VAL A C 1
ATOM 1800 O O . VAL A 1 218 ? 9.044 -1.849 2.802 1.00 97.38 218 VAL A O 1
ATOM 1803 N N . LYS A 1 219 ? 9.716 -1.807 0.654 1.00 96.06 219 LYS A N 1
ATOM 1804 C CA . LYS A 1 219 ? 10.111 -3.223 0.619 1.00 96.06 219 LYS A CA 1
ATOM 1805 C C . LYS A 1 219 ? 11.293 -3.520 1.544 1.00 96.06 219 LYS A C 1
ATOM 1807 O O . LYS A 1 219 ? 11.247 -4.483 2.307 1.00 96.06 219 LYS A O 1
ATOM 1812 N N . ARG A 1 220 ? 12.328 -2.678 1.534 1.00 97.19 220 ARG A N 1
ATOM 1813 C CA . ARG A 1 220 ? 13.538 -2.832 2.357 1.00 97.19 220 ARG A CA 1
ATOM 1814 C C . ARG A 1 220 ? 13.239 -2.761 3.851 1.00 97.19 220 ARG A C 1
ATOM 1816 O O . ARG A 1 220 ? 13.844 -3.482 4.641 1.00 97.19 220 ARG A O 1
ATOM 1823 N N . HIS A 1 221 ? 12.322 -1.885 4.249 1.00 97.19 221 HIS A N 1
ATOM 1824 C CA . HIS A 1 221 ? 11.968 -1.661 5.647 1.00 97.19 221 HIS A CA 1
ATOM 1825 C C . HIS A 1 221 ? 10.686 -2.377 6.075 1.00 97.19 221 HIS A C 1
ATOM 1827 O O . HIS A 1 221 ? 10.191 -2.099 7.166 1.00 97.19 221 HIS A O 1
ATOM 1833 N N . TRP A 1 222 ? 10.180 -3.326 5.278 1.00 95.81 222 TRP A N 1
ATOM 1834 C CA . TRP A 1 222 ? 8.904 -4.006 5.515 1.00 95.81 222 TRP A CA 1
ATOM 1835 C C . TRP A 1 222 ? 8.743 -4.532 6.947 1.00 95.81 222 TRP A C 1
ATOM 1837 O O . TRP A 1 222 ? 7.701 -4.318 7.559 1.00 95.81 222 TRP A O 1
ATOM 1847 N N . SER A 1 223 ? 9.789 -5.117 7.539 1.00 93.44 223 SER A N 1
ATOM 1848 C CA . SER A 1 223 ? 9.781 -5.636 8.921 1.00 93.44 223 SER A CA 1
ATOM 1849 C C . SER A 1 223 ? 9.513 -4.592 10.013 1.00 93.44 223 SER A C 1
ATOM 1851 O O . SER A 1 223 ? 9.078 -4.941 11.113 1.00 93.44 223 SER A O 1
ATOM 1853 N N . LYS A 1 224 ? 9.746 -3.310 9.716 1.00 93.81 224 LYS A N 1
ATOM 1854 C CA . LYS A 1 224 ? 9.536 -2.170 10.621 1.00 93.81 224 LYS A CA 1
ATOM 1855 C C . LYS A 1 224 ? 8.214 -1.439 10.362 1.00 93.81 224 LYS A C 1
ATOM 1857 O O . LYS A 1 224 ? 7.903 -0.480 11.061 1.00 93.81 224 LYS A O 1
ATOM 1862 N N . LEU A 1 225 ? 7.432 -1.868 9.371 1.00 95.12 225 LEU A N 1
ATOM 1863 C CA . LEU A 1 225 ? 6.207 -1.202 8.924 1.00 95.12 225 LEU A CA 1
ATOM 1864 C C . LEU A 1 225 ? 4.959 -1.954 9.409 1.00 95.12 225 LEU A C 1
ATOM 1866 O O . LEU A 1 225 ? 4.066 -2.269 8.630 1.00 95.12 225 LEU A O 1
ATOM 1870 N N . ARG A 1 226 ? 4.885 -2.242 10.714 1.00 92.44 226 ARG A N 1
ATOM 1871 C CA . ARG A 1 226 ? 3.830 -3.086 11.309 1.00 92.44 226 ARG A CA 1
ATOM 1872 C C . ARG A 1 226 ? 2.410 -2.566 11.066 1.00 92.44 226 ARG A C 1
ATOM 1874 O O . ARG A 1 226 ? 1.530 -3.353 10.736 1.00 92.44 226 ARG A O 1
ATOM 1881 N N . GLY A 1 227 ? 2.194 -1.250 11.107 1.00 92.69 227 GLY A N 1
ATOM 1882 C CA . GLY A 1 227 ? 0.891 -0.682 10.742 1.00 92.69 227 GLY A CA 1
ATOM 1883 C C . GLY A 1 227 ? 0.514 -0.925 9.273 1.00 92.69 227 GLY A C 1
ATOM 1884 O O . GLY A 1 227 ? -0.662 -1.114 8.977 1.00 92.69 227 GLY A O 1
ATOM 1885 N N . LEU A 1 228 ? 1.488 -1.037 8.355 1.00 94.75 228 LEU A N 1
ATOM 1886 C CA . LEU A 1 228 ? 1.224 -1.432 6.965 1.00 94.75 228 LEU A CA 1
ATOM 1887 C C . LEU A 1 228 ? 0.902 -2.920 6.816 1.00 94.75 228 LEU A C 1
ATOM 1889 O O . LEU A 1 228 ? 0.175 -3.286 5.896 1.00 94.75 228 LEU A O 1
ATOM 1893 N N . TRP A 1 229 ? 1.380 -3.778 7.719 1.00 93.94 229 TRP A N 1
ATOM 1894 C CA . TRP A 1 229 ? 0.979 -5.188 7.738 1.00 93.94 229 TRP A CA 1
ATOM 1895 C C . TRP A 1 229 ? -0.499 -5.304 8.084 1.00 93.94 229 TRP A C 1
ATOM 1897 O O . TRP A 1 229 ? -1.258 -5.919 7.334 1.00 93.94 229 TRP A O 1
ATOM 1907 N N . ASN A 1 230 ? -0.923 -4.618 9.154 1.00 92.69 230 ASN A N 1
ATOM 1908 C CA . ASN A 1 230 ? -2.334 -4.575 9.530 1.00 92.69 230 ASN A CA 1
ATOM 1909 C C . ASN A 1 230 ? -3.180 -4.005 8.399 1.00 92.69 230 ASN A C 1
ATOM 1911 O O . ASN A 1 230 ? -4.219 -4.547 8.033 1.00 92.69 230 ASN A O 1
ATOM 1915 N N . ARG A 1 231 ? -2.687 -2.933 7.782 1.00 92.06 231 ARG A N 1
ATOM 1916 C CA . ARG A 1 231 ? -3.348 -2.297 6.656 1.00 92.06 231 ARG A CA 1
ATOM 1917 C C . ARG A 1 231 ? -3.513 -3.226 5.455 1.00 92.06 231 ARG A C 1
ATOM 1919 O O . ARG A 1 231 ? -4.600 -3.284 4.891 1.00 92.06 231 ARG A O 1
ATOM 1926 N N . ARG A 1 232 ? -2.468 -3.969 5.078 1.00 92.94 232 ARG A N 1
ATOM 1927 C CA . ARG A 1 232 ? -2.519 -4.972 4.005 1.00 92.94 232 ARG A CA 1
ATOM 1928 C C . ARG A 1 232 ? -3.527 -6.076 4.323 1.00 92.94 232 ARG A C 1
ATOM 1930 O O . ARG A 1 232 ? -4.293 -6.455 3.444 1.00 92.94 232 ARG A O 1
ATOM 1937 N N . ARG A 1 233 ? -3.564 -6.553 5.569 1.00 91.62 233 ARG A N 1
ATOM 1938 C CA . ARG A 1 233 ? -4.551 -7.539 6.036 1.00 91.62 233 ARG A CA 1
ATOM 1939 C C . ARG A 1 233 ? -5.980 -7.007 5.902 1.00 91.62 233 ARG A C 1
ATOM 1941 O O . ARG A 1 233 ? -6.810 -7.65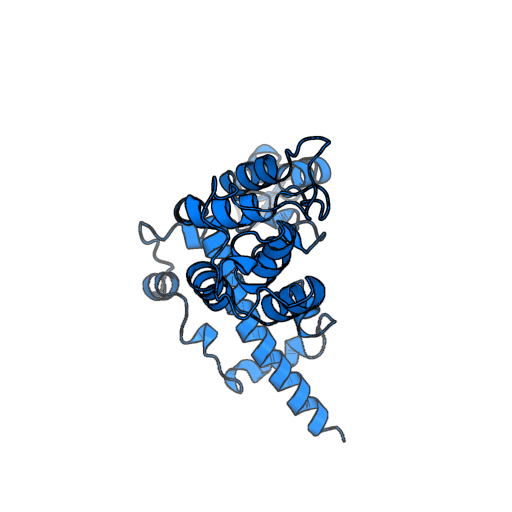4 5.269 1.00 91.62 233 ARG A O 1
ATOM 1948 N N . ILE A 1 234 ? -6.250 -5.812 6.436 1.00 90.00 234 ILE A N 1
ATOM 1949 C CA . ILE A 1 234 ? -7.562 -5.147 6.342 1.00 90.00 234 ILE A CA 1
ATOM 1950 C C . ILE A 1 234 ? -7.954 -4.948 4.875 1.00 90.00 234 ILE A C 1
ATOM 1952 O O . ILE A 1 234 ? -9.090 -5.219 4.500 1.00 90.00 234 ILE A O 1
ATOM 1956 N N . TRP A 1 235 ? -7.014 -4.518 4.033 1.00 90.31 235 TRP A N 1
ATOM 1957 C CA . TRP A 1 235 ? -7.243 -4.346 2.602 1.00 90.31 235 TRP A CA 1
ATOM 1958 C C . TRP A 1 235 ? -7.665 -5.650 1.925 1.00 90.31 235 TRP A C 1
ATOM 1960 O O . TRP A 1 235 ? -8.662 -5.663 1.209 1.00 90.31 235 TRP A O 1
ATOM 1970 N N . ASN A 1 236 ? -6.947 -6.749 2.168 1.00 88.44 236 ASN A N 1
ATOM 1971 C CA . ASN A 1 236 ? -7.280 -8.056 1.600 1.00 88.44 236 ASN A CA 1
ATOM 1972 C C . ASN A 1 236 ? -8.674 -8.524 2.040 1.00 88.44 236 ASN A C 1
ATOM 1974 O O . ASN A 1 236 ? -9.459 -8.973 1.209 1.00 88.44 236 ASN A O 1
ATOM 1978 N N . TYR A 1 237 ? -9.006 -8.340 3.320 1.00 88.06 237 TYR A N 1
ATOM 1979 C CA . TYR A 1 237 ? -10.337 -8.637 3.846 1.00 88.06 237 TYR A CA 1
ATOM 1980 C C . TYR A 1 237 ? -11.427 -7.810 3.142 1.00 88.06 237 TYR A C 1
ATOM 1982 O O . TYR A 1 237 ? -12.433 -8.348 2.682 1.00 88.06 237 TYR A O 1
ATOM 1990 N N . GLN A 1 238 ? -11.203 -6.503 2.974 1.00 88.12 238 GLN A N 1
ATOM 1991 C CA . GLN A 1 238 ? -12.144 -5.624 2.277 1.00 88.12 238 GLN A CA 1
ATOM 1992 C C . GLN A 1 238 ? -12.285 -5.962 0.782 1.00 88.12 238 GLN A C 1
ATOM 1994 O O . GLN A 1 238 ? -13.376 -5.811 0.240 1.00 88.12 238 GLN A O 1
ATOM 1999 N N . GLN A 1 239 ? -11.221 -6.419 0.107 1.00 88.12 239 GLN A N 1
ATOM 2000 C CA . GLN A 1 239 ? -11.298 -6.872 -1.292 1.00 88.12 239 GLN A CA 1
ATOM 2001 C C . GLN A 1 239 ? -12.248 -8.058 -1.435 1.00 88.12 239 GLN A C 1
ATOM 2003 O O . GLN A 1 239 ? -13.093 -8.042 -2.327 1.00 88.12 239 GLN A O 1
ATOM 2008 N N . GLY A 1 240 ? -12.138 -9.047 -0.544 1.00 86.88 240 GLY A N 1
ATOM 2009 C CA . GLY A 1 240 ? -13.029 -10.205 -0.526 1.00 86.88 240 GLY A CA 1
ATOM 2010 C C . GLY A 1 240 ? -14.487 -9.803 -0.305 1.00 86.88 240 GLY A C 1
ATOM 2011 O O . GLY A 1 240 ? -15.347 -10.147 -1.113 1.00 86.88 240 GLY A O 1
ATOM 2012 N N . LEU A 1 241 ? -14.743 -8.976 0.716 1.00 87.69 241 LEU A N 1
ATOM 2013 C CA . LEU A 1 241 ? -16.082 -8.443 0.987 1.00 87.69 241 LEU A CA 1
ATOM 2014 C C . LEU A 1 241 ? -16.680 -7.704 -0.215 1.00 87.69 241 LEU A C 1
ATOM 2016 O O . LEU A 1 241 ? -17.856 -7.869 -0.512 1.00 87.69 241 LEU A O 1
ATOM 2020 N N . ILE A 1 242 ? -15.891 -6.887 -0.913 1.00 89.19 242 ILE A N 1
ATOM 2021 C CA . ILE A 1 242 ? -16.387 -6.110 -2.056 1.00 89.19 242 ILE A CA 1
ATOM 2022 C C . ILE A 1 242 ? -16.605 -6.988 -3.287 1.00 89.19 242 ILE A C 1
ATOM 2024 O O . ILE A 1 242 ? -17.537 -6.735 -4.045 1.00 89.19 242 ILE A O 1
ATOM 2028 N N . ALA A 1 243 ? -15.785 -8.020 -3.495 1.00 88.75 243 ALA A N 1
ATOM 2029 C CA . ALA A 1 243 ? -16.025 -9.002 -4.547 1.00 88.75 243 ALA A CA 1
ATOM 2030 C C . ALA A 1 243 ? -17.344 -9.756 -4.308 1.00 88.75 243 ALA A C 1
ATOM 2032 O O . ALA A 1 243 ? -18.146 -9.880 -5.230 1.00 88.75 243 ALA A O 1
ATOM 2033 N N . SER A 1 244 ? -17.591 -10.169 -3.064 1.00 89.19 244 SER A N 1
ATOM 2034 C CA . SER A 1 244 ? -18.833 -10.818 -2.632 1.00 89.19 244 SER A CA 1
ATOM 2035 C C . SER A 1 244 ? -20.049 -9.891 -2.775 1.00 89.19 244 SER A C 1
ATOM 2037 O O . SER A 1 244 ? -21.031 -10.236 -3.430 1.00 89.19 244 SER A O 1
ATOM 2039 N N . LEU A 1 245 ? -19.936 -8.643 -2.307 1.00 88.88 245 LEU A N 1
ATOM 2040 C CA . LEU A 1 245 ? -20.959 -7.615 -2.509 1.00 88.88 245 LEU A CA 1
ATOM 2041 C C . LEU A 1 245 ? -21.247 -7.386 -3.999 1.00 88.88 245 LEU A C 1
ATOM 2043 O O . LEU A 1 245 ? -22.398 -7.241 -4.389 1.00 88.88 245 LEU A O 1
ATOM 2047 N N . LYS A 1 246 ? -20.223 -7.381 -4.858 1.00 89.44 246 LYS A N 1
ATOM 2048 C CA . LYS A 1 246 ? -20.417 -7.241 -6.305 1.00 89.44 246 LYS A CA 1
ATOM 2049 C C . LYS A 1 246 ? -21.226 -8.402 -6.887 1.00 89.44 246 LYS A C 1
ATOM 2051 O O . LYS A 1 246 ? -22.058 -8.157 -7.752 1.00 89.44 246 LYS A O 1
ATOM 2056 N N . MET A 1 247 ? -21.018 -9.633 -6.415 1.00 89.38 247 MET A N 1
ATOM 2057 C CA . MET A 1 247 ? -21.842 -10.779 -6.821 1.00 89.38 247 MET A CA 1
ATOM 2058 C C . MET A 1 247 ? -23.302 -10.590 -6.400 1.00 89.38 247 MET A C 1
ATOM 2060 O O . MET A 1 247 ? -24.190 -10.801 -7.217 1.00 89.38 247 MET A O 1
ATOM 2064 N N . HIS A 1 248 ? -23.537 -10.123 -5.172 1.00 89.50 248 HIS A N 1
ATOM 2065 C CA . HIS A 1 248 ? -24.880 -9.827 -4.666 1.00 89.50 248 HIS A CA 1
ATOM 2066 C C . HIS A 1 248 ? -25.599 -8.722 -5.458 1.00 89.50 248 HIS A C 1
ATOM 2068 O O . HIS A 1 248 ? -26.790 -8.809 -5.757 1.00 89.50 248 HIS A O 1
ATOM 2074 N N . ILE A 1 249 ? -24.870 -7.670 -5.840 1.00 89.19 249 ILE A N 1
ATOM 2075 C CA . ILE A 1 249 ? -25.413 -6.595 -6.679 1.00 89.19 249 ILE A CA 1
ATOM 2076 C C . ILE A 1 249 ? -25.875 -7.161 -8.026 1.00 89.19 249 ILE A C 1
ATOM 2078 O O . ILE A 1 249 ? -26.977 -6.843 -8.456 1.00 89.19 249 ILE A O 1
ATOM 2082 N N . LEU A 1 250 ? -25.062 -8.013 -8.657 1.00 88.75 250 LEU A N 1
ATOM 2083 C CA . LEU A 1 250 ? -25.381 -8.599 -9.960 1.00 88.75 250 LEU A CA 1
ATOM 2084 C C . LEU A 1 250 ? -26.551 -9.592 -9.886 1.00 88.75 250 LEU A C 1
ATOM 2086 O O . LEU A 1 250 ? -27.415 -9.562 -10.753 1.00 88.75 250 LEU A O 1
ATOM 2090 N N . SER A 1 251 ? -26.621 -10.426 -8.843 1.00 86.12 251 SER A N 1
ATOM 2091 C CA . SER A 1 251 ? -27.722 -11.386 -8.680 1.00 86.12 251 SER A CA 1
ATOM 2092 C C . SER A 1 251 ? -29.064 -10.712 -8.383 1.00 86.12 251 SER A C 1
ATOM 2094 O O . SER A 1 251 ? -30.098 -11.177 -8.849 1.00 86.12 251 SER A O 1
ATOM 2096 N N . SER A 1 252 ? -29.064 -9.607 -7.633 1.00 78.50 252 SER A N 1
ATOM 2097 C CA . SER A 1 252 ? -30.288 -8.842 -7.348 1.00 78.50 252 SER A CA 1
ATOM 2098 C C . SER A 1 252 ? -30.840 -8.115 -8.577 1.00 78.50 252 SER A C 1
ATOM 2100 O O . SER A 1 252 ? -32.058 -8.015 -8.716 1.00 78.50 252 SER A O 1
ATOM 2102 N N . ASP A 1 253 ? -29.974 -7.644 -9.479 1.00 76.25 253 ASP A N 1
ATOM 2103 C CA . ASP A 1 253 ? -30.399 -6.945 -10.699 1.00 76.25 253 ASP A CA 1
ATOM 2104 C C . ASP A 1 253 ? -31.051 -7.903 -11.720 1.00 76.25 253 ASP A C 1
ATOM 2106 O O . ASP A 1 253 ? -32.065 -7.546 -12.326 1.00 76.25 253 ASP A O 1
ATOM 2110 N N . ASP A 1 254 ? -30.568 -9.148 -11.831 1.00 62.16 254 ASP A N 1
ATOM 2111 C CA . ASP A 1 254 ? -31.144 -10.194 -12.700 1.00 62.16 254 ASP A CA 1
ATOM 2112 C C . ASP A 1 254 ? -32.579 -10.611 -12.308 1.00 62.16 254 ASP A C 1
ATOM 2114 O O . ASP A 1 254 ? -33.313 -11.162 -13.126 1.00 62.16 254 ASP A O 1
ATOM 2118 N N . HIS A 1 255 ? -33.015 -10.337 -11.075 1.00 56.81 255 HIS A N 1
ATOM 2119 C CA . HIS A 1 255 ? -34.381 -10.616 -10.608 1.00 56.81 255 HIS A CA 1
ATOM 2120 C C . HIS A 1 255 ? -35.372 -9.467 -10.856 1.00 56.81 255 HIS A C 1
ATOM 2122 O O . HIS A 1 255 ? -36.551 -9.590 -10.521 1.00 56.81 255 HIS A O 1
ATOM 2128 N N . THR A 1 256 ? -34.906 -8.353 -11.429 1.00 52.56 256 THR A N 1
ATOM 2129 C CA . THR A 1 256 ? -35.716 -7.147 -11.687 1.00 52.56 256 THR A CA 1
ATOM 2130 C C . THR A 1 256 ? -35.917 -6.816 -13.170 1.00 52.56 256 THR A C 1
ATOM 2132 O O . THR A 1 256 ? -36.513 -5.781 -13.478 1.00 52.56 256 THR A O 1
ATOM 2135 N N . ALA A 1 257 ? -35.474 -7.695 -14.076 1.00 42.38 257 ALA A N 1
ATOM 2136 C CA . ALA A 1 257 ? -35.701 -7.626 -15.523 1.00 42.38 257 ALA A CA 1
ATOM 2137 C C . ALA A 1 257 ? -36.700 -8.700 -15.985 1.00 42.38 257 ALA A C 1
ATOM 2139 O O . ALA A 1 257 ? -37.490 -8.395 -16.908 1.00 42.38 257 ALA A O 1
#

Foldseek 3Di:
DVVCCVPVVDDDDPCPVVCVVCVVVFDPCCVVPADVLVVVLDDPHRDDDPPSCLLVPQLLDFVVLLVLQVVQLPFDPPDWLQFFPDDDDDDDDPDDPAPCPPPDVVVVVVVLVPDAPVVLVVCCVRHVVSVTDGLLSLLVNCCVVPVLPCLAPDPDFDDLVSQDDPVNCVVFADDWDQDPNDIDGPDGPDPSVVSSVVRHRHRRDSTRGRSSSSNVVCVVCVSSRSSSVSSVSVVVSVVSVSVRSVVSVVVVVVVVD

Organism: Aspergillus oryzae (NCBI:txid5062)

pLDDT: mean 87.57, std 9.04, range [42.38, 97.69]

Radius of gyration: 23.67 Å; chains: 1; bounding box: 66×40×72 Å

Sequence (257 aa):
MKLCKLRLGHVEINKLVDYFDNIESYPLQYREEPDPAVQKAADENWVHISGDEWLAANPFYVPKLREILGRAMDTGPSFSPQDGAFEPLISMDKNTSDPFAGLPQEILDMIIDNLSTKDIASLRLVSRKFYQLHVSLWYRLIQEDMPWLWEVWSDEKPYFWATVTEGDIQQNKGETRIEFGEEKIMTHTINVDEHLAKWTMPIPAPRRTNWFLLYTDVKRHWSKLRGLWNRRRIWNYQQGLIASLKMHILSSDDHTA

InterPro domains:
  IPR001810 F-box domain [PF12937] (101-142)
  IPR001810 F-box domain [PS50181] (97-141)
  IPR001810 F-box domain [SM00256] (103-141)
  IPR036047 F-box-like domain superfamily [SSF81383] (95-161)

Secondary structure (DSSP, 8-state):
-HHHHHHHSS---HHHHHHHHTGGGS--HHHHS--HHHHHH-SSS----TT-GGGGS-TT--HHHHHHHHHHH---TT--TTSBSS---S---S----TTTTS-HHHHHHHHHT--HHHHHHHHHH-GGGSS-BTTHHHHHHHHH-TT-GGGT--PPPPGGGG--HHHHHHTB-SEEEETTEEEE--B---HHHHHHHHSPP---TTT--HHHHHHHHHHTGGG-HHHHHHHHHHHHHHHHHHHHHHHHHHHHHT--